Protein AF-A0A7J3GXZ2-F1 (afdb_monomer)

Sequence (234 aa):
MVAVDGSVVQLGFAGGRPLLSLKAAVVIRSGSSMRVRVVGPLPKLASVVQSSSTDSVALIELRRFESLVQKLVSREAPESVLLLDMPLTRVPELPLSADGTSVIGIAKNSVLAAHLGHLLGKAERVALLARRAQLLPYPGGEVGVTVARLEKGGIAFRADVFPADRWIDALSDVVASDALISGYPETLTVAHAFSRHSWAEIAAIKSVLERRYGLRVHEEVDVRAAVLSPFDGR

Secondary structure (DSSP, 8-state):
-EEEEEEEEEEEEETTEEEEEEEEEEEEEETTEEEEEEEEEEEEEPP-----SSS-HHHHHHHHHHHHHHHHHHHH-TT-EEEESS-GGG-TTPPPPSTT-EEEEEESS-HHHHHHTTGGGG-SS-EEEEEEEEEEEETTEEEEEEEEE-STTPPPEEEEEESGGGHHHHHHHHHHHS-EETTEEHHHHHHHHHHSPPHHHHHHHHHHHHHHH----BPP--HHHHHH-TT---

Foldseek 3Di:
DKEKAKAKDFLFDFPNFTKIFIKMWIWDFDFPDIDIDIDDSDIDGQDPDPDPDPDDSRRVVRLVRRLVVQLVVQQVDPLEEYEYQAACVSNQARDHPDDNYKYKHKYLDDPCQVVCVCVCVPDQAKDKAQDQPDQDDGVPATWGWTWTQHHGQAGIIIMIMPPNVCVVVSSVCQSVRADQDSRHGPNNVVRVVRNDDDPVNSVVVCCCCCPVVVGDGHHDDPVVCCVPPVPPDD

Solvent-accessible surface area (backbone atoms only — not comparable to full-atom values): 12687 Å² total; per-residue (Å²): 65,37,15,45,28,59,32,52,45,77,75,24,28,48,95,91,30,53,26,30,33,40,21,26,13,42,23,43,38,60,77,96,46,76,47,80,47,72,46,64,80,38,81,41,75,53,74,94,68,90,67,96,55,93,70,52,71,55,58,56,50,32,56,53,52,35,50,52,54,48,40,52,50,30,64,75,44,59,61,26,47,39,39,34,88,35,50,48,86,80,52,64,76,55,58,77,34,61,82,73,38,30,40,38,11,36,24,76,88,32,73,64,12,70,71,50,30,64,75,52,63,81,44,83,44,67,37,70,52,77,47,86,45,72,70,41,90,36,76,95,48,38,30,31,35,34,35,38,21,67,30,62,90,26,52,40,22,27,37,25,20,32,49,34,87,48,41,66,59,54,54,47,49,47,63,76,61,43,59,62,60,65,30,39,53,42,54,51,51,50,8,52,60,59,9,50,84,50,70,67,56,54,52,50,51,53,50,47,39,33,75,76,66,70,43,66,68,41,72,81,78,55,61,66,50,53,70,74,44,74,76,74,77,133

Mean predicted aligned error: 8.09 Å

Nearest PDB structures (foldseek):
  8j7s-assembly1_M  TM=4.162E-01  e=6.069E-05  Maribacter polysiphoniae
  8jl0-assembly1_B  TM=3.800E-01  e=6.213E-04  Geobacter sulfurreducens
  6hdv-assembly1_A  TM=3.616E-01  e=2.723E+00  Afifella pfennigii

Structure (mmCIF, N/CA/C/O backbone):
data_AF-A0A7J3GXZ2-F1
#
_entry.id   AF-A0A7J3GXZ2-F1
#
loop_
_atom_site.group_PDB
_atom_site.id
_atom_site.type_symbol
_atom_site.label_atom_id
_atom_site.label_alt_id
_atom_site.label_comp_id
_atom_site.label_asym_id
_atom_site.label_entity_id
_atom_site.label_seq_id
_atom_site.pdbx_PDB_ins_code
_atom_site.Cartn_x
_atom_site.Cartn_y
_atom_site.Cartn_z
_atom_site.occupancy
_atom_site.B_iso_or_equiv
_atom_site.auth_seq_id
_atom_site.auth_comp_id
_atom_site.auth_asym_id
_atom_site.auth_atom_id
_atom_site.pdbx_PDB_model_num
ATOM 1 N N . MET A 1 1 ? 5.483 -11.731 -7.160 1.00 92.88 1 MET A N 1
ATOM 2 C CA . MET A 1 1 ? 5.360 -10.312 -6.758 1.00 92.88 1 MET A CA 1
ATOM 3 C C . MET A 1 1 ? 4.409 -10.214 -5.582 1.00 92.88 1 MET A C 1
ATOM 5 O O . MET A 1 1 ? 3.446 -10.973 -5.535 1.00 92.88 1 MET A O 1
ATOM 9 N N . VAL A 1 2 ? 4.680 -9.329 -4.631 1.00 94.75 2 VAL A N 1
ATOM 10 C CA . VAL A 1 2 ? 3.852 -9.136 -3.438 1.00 94.75 2 VAL A CA 1
ATOM 11 C C . VAL A 1 2 ? 3.607 -7.648 -3.241 1.00 94.75 2 VAL A C 1
ATOM 13 O O . VAL A 1 2 ? 4.547 -6.876 -3.346 1.00 94.75 2 VAL A O 1
ATOM 16 N N . ALA A 1 3 ? 2.378 -7.234 -2.954 1.00 95.62 3 ALA A N 1
ATOM 17 C CA . ALA A 1 3 ? 2.052 -5.861 -2.586 1.00 95.62 3 ALA A CA 1
ATOM 18 C C . ALA A 1 3 ? 1.424 -5.813 -1.195 1.00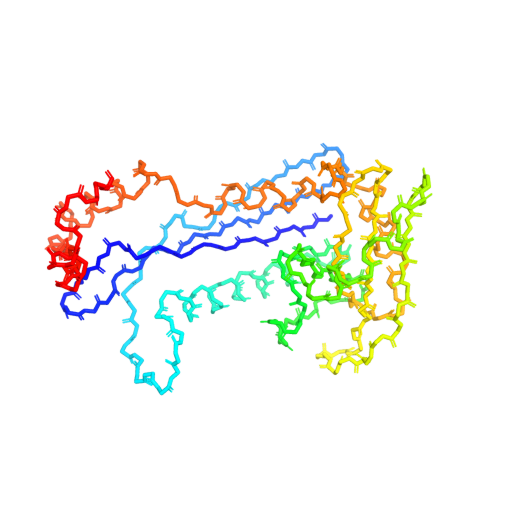 95.62 3 ALA A C 1
ATOM 20 O O . ALA A 1 3 ? 0.661 -6.709 -0.822 1.00 95.62 3 ALA A O 1
ATOM 21 N N . VAL A 1 4 ? 1.733 -4.762 -0.442 1.00 93.38 4 VAL A N 1
ATOM 22 C CA . VAL A 1 4 ? 1.179 -4.532 0.896 1.00 93.38 4 VAL A CA 1
ATOM 23 C C . VAL A 1 4 ? 0.645 -3.112 0.972 1.00 93.38 4 VAL A C 1
ATOM 25 O O . VAL A 1 4 ? 1.337 -2.178 0.576 1.00 93.38 4 VAL A O 1
ATOM 28 N N . ASP A 1 5 ? -0.565 -2.965 1.506 1.00 94.19 5 ASP A N 1
ATOM 29 C CA . ASP A 1 5 ? -1.111 -1.664 1.889 1.00 94.19 5 ASP A CA 1
ATOM 30 C C . ASP A 1 5 ? -1.866 -1.761 3.218 1.00 94.19 5 ASP A C 1
ATOM 32 O O . ASP A 1 5 ? -2.468 -2.793 3.547 1.00 94.19 5 ASP A O 1
ATOM 36 N N . GLY A 1 6 ? -1.827 -0.677 3.987 1.00 93.81 6 GLY A N 1
ATOM 37 C CA . GLY A 1 6 ? -2.442 -0.564 5.302 1.00 93.81 6 GLY A CA 1
ATOM 38 C C . GLY A 1 6 ? -3.421 0.600 5.375 1.00 93.81 6 GLY A C 1
ATOM 39 O O . GLY A 1 6 ? -3.245 1.642 4.755 1.00 93.81 6 GLY A O 1
ATOM 40 N N . SER A 1 7 ? -4.455 0.454 6.194 1.00 94.19 7 SER A N 1
ATOM 41 C CA . SER A 1 7 ? -5.343 1.546 6.557 1.00 94.19 7 SER A CA 1
ATOM 42 C C . SER A 1 7 ? -5.656 1.526 8.048 1.00 94.19 7 SER A C 1
ATOM 44 O O . SER A 1 7 ? -5.767 0.474 8.687 1.00 94.19 7 SER A O 1
ATOM 46 N N . VAL A 1 8 ? -5.792 2.724 8.609 1.00 93.94 8 VAL A N 1
ATOM 47 C CA . VAL A 1 8 ? -6.192 2.930 9.997 1.00 93.94 8 VAL A CA 1
ATOM 48 C C . VAL A 1 8 ? -7.288 3.973 10.032 1.00 93.94 8 VAL A C 1
ATOM 50 O O . VAL A 1 8 ? -7.131 5.064 9.487 1.00 93.94 8 VAL A O 1
ATOM 53 N N . VAL A 1 9 ? -8.399 3.630 10.675 1.00 92.12 9 VAL A N 1
ATOM 54 C CA . VAL A 1 9 ? -9.548 4.522 10.848 1.00 92.12 9 VAL A CA 1
ATOM 55 C C . VAL A 1 9 ? -9.825 4.691 12.332 1.00 92.12 9 VAL A C 1
ATOM 57 O O . VAL A 1 9 ? -9.810 3.721 13.086 1.00 92.12 9 VAL A O 1
ATOM 60 N N . GLN A 1 10 ? -10.097 5.919 12.762 1.00 91.88 10 GLN A N 1
ATOM 61 C CA . GLN A 1 10 ? -10.579 6.177 14.112 1.00 91.88 10 GLN A CA 1
ATOM 62 C C . GLN A 1 10 ? -12.070 5.843 14.190 1.00 91.88 10 GLN A C 1
ATOM 64 O O . GLN A 1 10 ? -12.891 6.447 13.507 1.00 91.88 10 GLN A O 1
ATOM 69 N N . LEU A 1 11 ? -12.421 4.868 15.026 1.00 91.19 11 LEU A N 1
ATOM 70 C CA . LEU A 1 11 ? -13.809 4.483 15.284 1.00 91.19 11 LEU A CA 1
ATOM 71 C C . LEU A 1 11 ? -14.499 5.493 16.211 1.00 91.19 11 LEU A C 1
ATOM 73 O O . LEU A 1 11 ? -15.703 5.707 16.105 1.00 91.19 11 LEU A O 1
ATOM 77 N N . GLY A 1 12 ? -13.734 6.105 17.113 1.00 88.88 12 GLY A N 1
ATOM 78 C CA . GLY A 1 12 ? -14.201 7.061 18.110 1.00 88.88 12 GLY A CA 1
ATOM 79 C C . GLY A 1 12 ? -13.284 7.029 19.326 1.00 88.88 12 GLY A C 1
ATOM 80 O O . GLY A 1 12 ? -12.085 6.791 19.189 1.00 88.88 12 GLY A O 1
ATOM 81 N N . PHE A 1 13 ? -13.852 7.224 20.510 1.00 87.81 13 PHE A N 1
ATOM 82 C CA . PHE A 1 13 ? -13.138 7.257 21.779 1.00 87.81 13 PHE A CA 1
ATOM 83 C C . PHE A 1 13 ? -13.722 6.258 22.764 1.00 87.81 13 PHE A C 1
ATOM 85 O O . PHE A 1 13 ? -14.938 6.117 22.878 1.00 87.81 13 PHE A O 1
ATOM 92 N N . ALA A 1 14 ? -12.835 5.614 23.515 1.00 87.00 14 ALA A N 1
ATOM 93 C CA . ALA A 1 14 ? -13.173 4.727 24.614 1.00 87.00 14 ALA A CA 1
ATOM 94 C C . ALA A 1 14 ? -12.320 5.089 25.832 1.00 87.00 14 ALA A C 1
ATOM 96 O O . ALA A 1 14 ? -11.091 5.066 25.768 1.00 87.00 14 ALA A O 1
ATOM 97 N N . GLY A 1 15 ? -12.967 5.475 26.937 1.00 84.00 15 GLY A N 1
ATOM 98 C CA . GLY A 1 15 ? -12.260 5.933 28.139 1.00 84.00 15 GLY A CA 1
ATOM 99 C C . GLY A 1 15 ? -11.336 7.131 27.876 1.00 84.00 15 GLY A C 1
ATOM 100 O O . GLY A 1 15 ? -10.222 7.166 28.389 1.00 84.00 15 GLY A O 1
ATOM 101 N N . GLY A 1 16 ? -11.757 8.061 27.007 1.00 81.88 16 GLY A N 1
ATOM 102 C CA . GLY A 1 16 ? -10.984 9.255 26.636 1.00 81.88 16 GLY A CA 1
ATOM 103 C C . GLY A 1 16 ? -9.794 9.004 25.702 1.00 81.88 16 GLY A C 1
ATOM 104 O O . GLY A 1 16 ? -9.060 9.937 25.393 1.00 81.88 16 GLY A O 1
ATOM 105 N N . ARG A 1 17 ? -9.586 7.768 25.230 1.00 85.69 17 ARG A N 1
ATOM 106 C CA . ARG A 1 17 ? -8.503 7.413 24.301 1.00 85.69 17 ARG A CA 1
ATOM 107 C C . ARG A 1 17 ? -9.057 7.096 22.911 1.00 85.69 17 ARG A C 1
ATOM 109 O O . ARG A 1 17 ? -10.098 6.437 22.838 1.00 85.69 17 ARG A O 1
ATOM 116 N N . PRO A 1 18 ? -8.362 7.487 21.825 1.00 89.00 18 PRO A N 1
ATOM 117 C CA . PRO A 1 18 ? -8.758 7.103 20.477 1.00 89.00 18 PRO A CA 1
ATOM 118 C C . PRO A 1 18 ? -8.829 5.582 20.338 1.00 89.00 18 PRO A C 1
ATOM 120 O O . PRO A 1 18 ? -7.878 4.861 20.658 1.00 89.00 18 PRO A O 1
ATOM 123 N N . LEU A 1 19 ? -9.962 5.095 19.852 1.00 91.94 19 LEU A N 1
ATOM 124 C CA . LEU A 1 19 ? -10.164 3.713 19.459 1.00 91.94 19 LEU A CA 1
ATOM 125 C C . LEU A 1 19 ? -10.028 3.626 17.943 1.00 91.94 19 LEU A C 1
ATOM 127 O O . LEU A 1 19 ? -10.788 4.246 17.200 1.00 91.94 19 LEU A O 1
ATOM 131 N N . LEU A 1 20 ? -9.046 2.862 17.492 1.00 94.50 20 LEU A N 1
ATOM 132 C CA . LEU A 1 20 ? -8.687 2.729 16.089 1.00 94.50 20 LEU A CA 1
ATOM 133 C C . LEU A 1 20 ? -9.099 1.355 15.563 1.00 94.50 20 LEU A C 1
ATOM 135 O O . LEU A 1 20 ? -9.168 0.391 16.320 1.00 94.50 20 LEU A O 1
ATOM 139 N N . SER A 1 21 ? -9.317 1.262 14.259 1.00 95.19 21 SER A N 1
ATOM 140 C CA . SER A 1 21 ? -9.423 0.013 13.516 1.00 95.19 21 SER A CA 1
ATOM 141 C C . SER A 1 21 ? -8.249 -0.084 12.555 1.00 95.19 21 SER A C 1
ATOM 143 O O . SER A 1 21 ? -8.053 0.808 11.730 1.00 95.19 21 SER A O 1
ATOM 145 N N . LEU A 1 22 ? -7.461 -1.147 12.687 1.00 96.44 22 LEU A N 1
ATOM 146 C CA . LEU A 1 22 ? -6.309 -1.448 11.843 1.00 96.44 22 LEU A CA 1
ATOM 147 C C . LEU A 1 22 ? -6.711 -2.498 10.804 1.00 96.44 22 LEU A C 1
ATOM 149 O O . LEU A 1 22 ? -7.213 -3.559 11.180 1.00 96.44 22 LEU A O 1
ATOM 153 N N . LYS A 1 23 ? -6.466 -2.244 9.520 1.00 97.19 23 LYS A N 1
ATOM 154 C CA . LYS A 1 23 ? -6.724 -3.213 8.448 1.00 97.19 23 LYS A CA 1
ATOM 155 C C . LYS A 1 23 ? -5.634 -3.137 7.393 1.00 97.19 23 LYS A C 1
ATOM 157 O O . LYS A 1 23 ? -5.237 -2.047 7.005 1.00 97.19 23 LYS A O 1
ATOM 162 N N . ALA A 1 24 ? -5.125 -4.273 6.944 1.00 96.94 24 ALA A N 1
ATOM 163 C CA . ALA A 1 24 ? -4.146 -4.335 5.864 1.00 96.94 24 ALA A CA 1
ATOM 164 C C . ALA A 1 24 ? -4.537 -5.403 4.852 1.00 96.94 24 ALA A C 1
ATOM 166 O O . ALA A 1 24 ? -5.259 -6.349 5.174 1.00 96.94 24 ALA A O 1
ATOM 167 N N . ALA A 1 25 ? -4.021 -5.265 3.640 1.00 97.44 25 ALA A N 1
ATOM 168 C CA . ALA A 1 25 ? -4.107 -6.290 2.621 1.00 97.44 25 ALA A CA 1
ATOM 169 C C . ALA A 1 25 ? -2.707 -6.642 2.126 1.00 97.44 25 ALA A C 1
ATOM 171 O O . ALA A 1 25 ? -1.875 -5.770 1.880 1.00 97.44 25 ALA A O 1
ATOM 172 N N . VAL A 1 26 ? -2.477 -7.940 1.972 1.00 96.81 26 VAL A N 1
ATOM 173 C CA . VAL A 1 26 ? -1.292 -8.511 1.343 1.00 96.81 26 VAL A CA 1
ATOM 174 C C . VAL A 1 26 ? -1.758 -9.222 0.087 1.00 96.81 26 VAL A C 1
ATOM 176 O O . VAL A 1 26 ? -2.549 -10.166 0.153 1.00 96.81 26 VAL A O 1
ATOM 179 N N . VAL A 1 27 ? -1.280 -8.766 -1.060 1.00 97.19 27 VAL A N 1
ATOM 180 C CA . VAL A 1 27 ? -1.630 -9.325 -2.362 1.00 97.19 27 VAL A CA 1
ATOM 181 C C . VAL A 1 27 ? -0.416 -10.039 -2.915 1.00 97.19 27 VAL A C 1
ATOM 183 O O . VAL A 1 27 ? 0.646 -9.447 -3.047 1.00 97.19 27 VAL A O 1
ATOM 186 N N . ILE A 1 28 ? -0.566 -11.318 -3.234 1.00 95.50 28 ILE A N 1
ATOM 187 C CA . ILE A 1 28 ? 0.495 -12.153 -3.790 1.00 95.50 28 ILE A CA 1
ATOM 188 C C . ILE A 1 28 ? 0.104 -12.502 -5.218 1.00 95.50 28 ILE A C 1
ATOM 190 O O . ILE A 1 28 ? -0.925 -13.145 -5.439 1.00 95.50 28 ILE A O 1
ATOM 194 N N . ARG A 1 29 ? 0.943 -12.105 -6.172 1.00 94.19 29 ARG A N 1
ATOM 195 C CA . ARG A 1 29 ? 0.824 -12.462 -7.583 1.00 94.19 29 ARG A CA 1
ATOM 196 C C . ARG A 1 29 ? 1.902 -13.468 -7.976 1.00 94.19 29 ARG A C 1
ATOM 198 O O . ARG A 1 29 ? 3.099 -13.229 -7.771 1.00 94.19 29 ARG A O 1
ATOM 205 N N . SER A 1 30 ? 1.459 -14.555 -8.600 1.00 91.56 30 SER A N 1
ATOM 206 C CA . SER A 1 30 ? 2.296 -15.618 -9.159 1.00 91.56 30 SER A CA 1
ATOM 207 C C . SER A 1 30 ? 1.782 -15.955 -10.560 1.00 91.56 30 SER A C 1
ATOM 209 O O . SER A 1 30 ? 0.757 -16.626 -10.708 1.00 91.56 30 SER A O 1
ATOM 211 N N . GLY A 1 31 ? 2.466 -15.446 -11.589 1.00 87.06 31 GLY A N 1
ATOM 212 C CA . GLY A 1 31 ? 2.007 -15.532 -12.978 1.00 87.06 31 GLY A CA 1
ATOM 213 C C . GLY A 1 31 ? 0.646 -14.851 -13.165 1.00 87.06 31 GLY A C 1
ATOM 214 O O . GLY A 1 31 ? 0.443 -13.717 -12.734 1.00 87.06 31 GLY A O 1
ATOM 215 N N . SER A 1 32 ? -0.308 -15.569 -13.757 1.00 86.50 32 SER A N 1
ATOM 216 C CA . SER A 1 32 ? -1.687 -15.099 -13.957 1.00 86.50 32 SER A CA 1
ATOM 217 C C . SER A 1 32 ? -2.572 -15.186 -12.708 1.00 86.50 32 SER A C 1
ATOM 219 O O . SER A 1 32 ? -3.699 -14.696 -12.726 1.00 86.50 32 SER 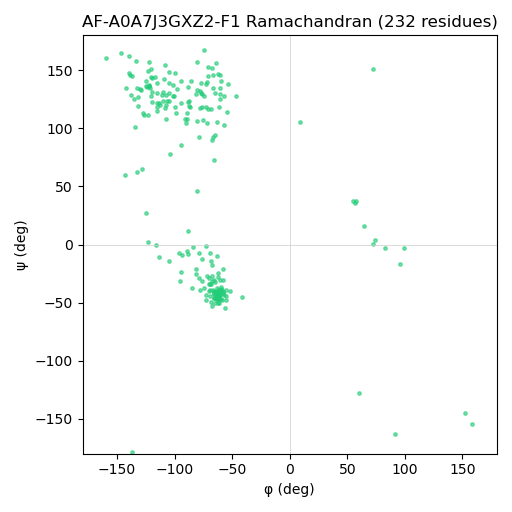A O 1
ATOM 221 N N . SER A 1 33 ? -2.095 -15.804 -11.622 1.00 92.44 33 SER A N 1
ATOM 222 C CA . SER A 1 33 ? -2.873 -15.963 -10.392 1.00 92.44 33 SER A CA 1
ATOM 223 C C . SER A 1 33 ? -2.590 -14.846 -9.389 1.00 92.44 33 SER A C 1
ATOM 225 O O . SER A 1 33 ? -1.441 -14.435 -9.197 1.00 92.44 33 SER A O 1
ATOM 227 N N . MET A 1 34 ? -3.642 -14.387 -8.709 1.00 94.94 34 MET A N 1
ATOM 228 C CA . MET A 1 34 ? -3.559 -13.405 -7.633 1.00 94.94 34 MET A CA 1
ATOM 229 C C . MET A 1 34 ? -4.310 -13.917 -6.402 1.00 94.94 34 MET A C 1
ATOM 231 O O . MET A 1 34 ? -5.442 -14.390 -6.501 1.00 94.94 34 MET A O 1
ATOM 235 N N . ARG A 1 35 ? -3.683 -13.819 -5.229 1.00 96.25 35 ARG A N 1
ATOM 236 C CA . ARG A 1 35 ? -4.289 -14.141 -3.932 1.00 96.25 35 ARG A CA 1
ATOM 237 C C . ARG A 1 35 ? -4.249 -12.922 -3.030 1.00 96.25 35 ARG A C 1
ATOM 239 O O . ARG A 1 35 ? -3.207 -12.287 -2.905 1.00 96.25 35 ARG A O 1
ATOM 246 N N . VAL A 1 36 ? -5.361 -12.642 -2.360 1.00 97.31 36 VAL A N 1
ATOM 247 C CA . VAL A 1 36 ? -5.476 -11.547 -1.393 1.00 97.31 36 VAL A CA 1
ATOM 248 C C . VAL A 1 36 ? -5.621 -12.133 0.006 1.00 97.31 36 VAL A C 1
ATOM 250 O O . VAL A 1 36 ? -6.469 -12.992 0.242 1.00 97.31 36 VAL A O 1
ATOM 253 N N . ARG A 1 37 ? -4.796 -11.668 0.943 1.00 96.44 37 ARG A N 1
ATOM 254 C CA . ARG A 1 37 ? -4.905 -11.949 2.378 1.00 96.44 37 ARG A CA 1
ATOM 255 C C . ARG A 1 37 ? -5.210 -10.641 3.095 1.00 96.44 37 ARG A C 1
ATOM 257 O O . ARG A 1 37 ? -4.430 -9.699 3.005 1.00 96.44 37 ARG A O 1
ATOM 264 N N . VAL A 1 38 ? -6.325 -10.589 3.814 1.00 96.56 38 VAL A N 1
ATOM 265 C CA . VAL A 1 38 ? -6.698 -9.427 4.631 1.00 96.56 38 VAL A CA 1
ATOM 266 C C . VAL A 1 38 ? -6.291 -9.685 6.080 1.00 96.56 38 VAL A C 1
ATOM 268 O O . VAL A 1 38 ? -6.543 -10.761 6.619 1.00 96.56 38 VAL A O 1
ATOM 271 N N . VAL A 1 39 ? -5.656 -8.696 6.704 1.00 94.75 39 VAL A N 1
ATOM 272 C CA . VAL A 1 39 ? -5.331 -8.676 8.133 1.00 94.75 39 VAL A CA 1
ATOM 273 C C . VAL A 1 39 ? -6.245 -7.658 8.804 1.00 94.75 39 VAL A C 1
ATOM 275 O O . VAL A 1 39 ? -6.180 -6.471 8.495 1.00 94.75 39 VAL A O 1
ATOM 278 N N . GLY A 1 40 ? -7.087 -8.122 9.725 1.00 92.69 40 GLY A N 1
ATOM 279 C CA . GLY A 1 40 ? -8.110 -7.310 10.383 1.00 92.69 40 GLY A CA 1
ATOM 280 C C . GLY A 1 40 ? -9.470 -7.336 9.678 1.00 92.69 40 GLY A C 1
ATOM 281 O O . GLY A 1 40 ? -9.722 -8.249 8.893 1.00 92.69 40 GLY A O 1
ATOM 282 N N . PRO A 1 41 ? -10.365 -6.378 9.976 1.00 93.62 41 PRO A N 1
ATOM 283 C CA . PRO A 1 41 ? -10.146 -5.209 10.833 1.00 93.62 41 PRO A CA 1
ATOM 284 C C . PRO A 1 41 ? -9.915 -5.569 12.313 1.00 93.62 41 PRO A C 1
ATOM 286 O O . PRO A 1 41 ? -10.624 -6.396 12.883 1.00 93.62 41 PRO A O 1
ATOM 289 N N . LEU A 1 42 ? -8.910 -4.948 12.938 1.00 93.88 42 LEU A N 1
ATOM 290 C CA . LEU A 1 42 ? -8.527 -5.157 14.338 1.00 93.88 42 LEU A CA 1
ATOM 291 C C . LEU A 1 42 ? -8.747 -3.874 15.152 1.00 93.88 42 LEU A C 1
ATOM 293 O O . LEU A 1 42 ? -8.038 -2.888 14.927 1.00 93.88 42 LEU A O 1
ATOM 297 N N . PRO A 1 43 ? -9.672 -3.874 16.128 1.00 93.00 43 PRO A N 1
ATOM 298 C CA . PRO A 1 43 ? -9.803 -2.773 17.070 1.00 93.00 43 PRO A CA 1
ATOM 299 C C . PRO A 1 43 ? -8.557 -2.653 17.955 1.00 93.00 43 PRO A C 1
ATOM 301 O O . PRO A 1 43 ? -8.121 -3.629 18.568 1.00 93.00 43 PRO A O 1
ATOM 304 N N . LYS A 1 44 ? -8.004 -1.446 18.067 1.00 92.62 44 LYS A N 1
ATOM 305 C CA . LYS A 1 44 ? -6.870 -1.125 18.935 1.00 92.62 44 LYS A CA 1
ATOM 306 C C . LYS A 1 44 ? -7.128 0.178 19.671 1.00 92.62 44 LYS A C 1
ATOM 308 O O . LYS A 1 44 ? -7.342 1.221 19.058 1.00 92.62 44 LYS A O 1
ATOM 313 N N . LEU A 1 45 ? -7.036 0.138 20.996 1.00 90.62 45 LEU A N 1
ATOM 314 C CA . LEU A 1 45 ? -7.024 1.353 21.800 1.00 90.62 45 LEU A CA 1
ATOM 315 C C . LEU A 1 45 ? -5.646 2.011 21.682 1.00 90.62 45 LEU A C 1
ATOM 317 O O . LEU A 1 45 ? -4.635 1.406 22.052 1.00 90.62 45 LEU A O 1
ATOM 321 N N . ALA A 1 46 ? -5.587 3.235 21.163 1.00 86.44 46 ALA A N 1
ATOM 322 C CA . ALA A 1 46 ? -4.328 3.940 20.974 1.00 86.44 46 ALA A CA 1
ATOM 323 C C . ALA A 1 46 ? -3.617 4.146 22.317 1.00 86.44 46 ALA A C 1
ATOM 325 O O . ALA A 1 46 ? -4.244 4.512 23.317 1.00 86.44 46 ALA A O 1
ATOM 326 N N . SER A 1 47 ? -2.310 3.887 22.373 1.00 78.62 47 SER A N 1
ATOM 327 C CA . SER A 1 47 ? -1.487 4.260 23.530 1.00 78.62 47 SER A CA 1
ATOM 328 C C 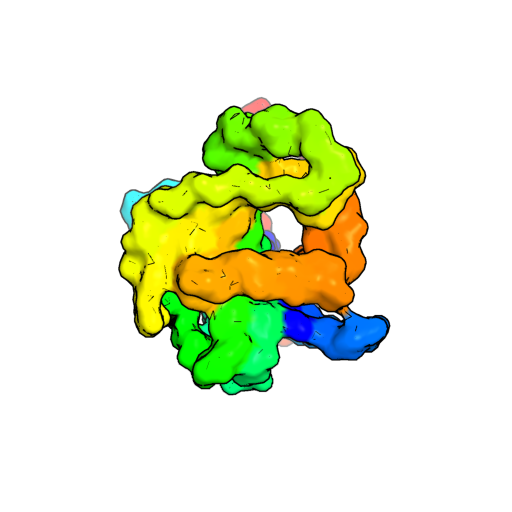. SER A 1 47 ? -1.529 5.775 23.723 1.00 78.62 47 SER A C 1
ATOM 330 O O . SER A 1 47 ? -1.585 6.504 22.737 1.00 78.62 47 SER A O 1
ATOM 332 N N . VAL A 1 48 ? -1.481 6.254 24.970 1.00 64.19 48 VAL A N 1
ATOM 333 C CA . VAL A 1 48 ? -1.310 7.687 25.245 1.00 64.19 48 VAL A CA 1
ATOM 334 C C . VAL A 1 48 ? 0.051 8.092 24.687 1.00 64.19 48 VAL A C 1
ATOM 336 O O . VAL A 1 48 ? 1.084 7.712 25.232 1.00 64.19 48 VAL A O 1
ATOM 339 N N . VAL A 1 49 ? 0.058 8.797 23.560 1.00 57.81 49 VAL A N 1
ATOM 340 C CA . VAL A 1 49 ? 1.277 9.372 22.996 1.00 57.81 49 VAL A CA 1
ATOM 341 C C . VAL A 1 49 ? 1.295 10.833 23.423 1.00 57.81 49 VAL A C 1
ATOM 343 O O . VAL A 1 49 ? 0.436 11.602 23.005 1.00 57.81 49 VAL A O 1
ATOM 346 N N . GLN A 1 50 ? 2.253 11.221 24.268 1.00 49.19 50 GLN A N 1
ATOM 347 C CA . GLN A 1 50 ? 2.629 12.629 24.401 1.00 49.19 50 GLN A CA 1
ATOM 348 C C . GLN A 1 50 ? 3.227 13.050 23.054 1.00 49.19 50 GLN A C 1
ATOM 350 O O . GLN A 1 50 ? 4.391 12.769 22.778 1.00 49.19 50 GLN A O 1
ATOM 355 N N . SER A 1 51 ? 2.426 13.624 22.159 1.00 48.00 51 SER A N 1
ATOM 356 C CA . SER A 1 51 ? 2.927 14.061 20.858 1.00 48.00 51 SER A CA 1
ATOM 357 C C . SER A 1 51 ? 3.382 15.515 20.941 1.00 48.00 51 SER A C 1
ATOM 359 O O . SER A 1 51 ? 2.569 16.433 20.970 1.00 48.00 51 SER A O 1
ATOM 361 N N . SER A 1 52 ? 4.696 15.723 20.908 1.00 49.00 52 SER A N 1
ATOM 362 C CA . SER A 1 52 ? 5.312 16.980 20.463 1.00 49.00 52 SER A CA 1
ATOM 363 C C . SER A 1 52 ? 5.224 17.167 18.934 1.00 49.00 52 SER A C 1
ATOM 365 O O . SER A 1 52 ? 5.677 18.180 18.410 1.00 49.00 52 SER A O 1
ATOM 367 N N . SER A 1 53 ? 4.651 16.196 18.206 1.00 52.44 53 SER A N 1
ATOM 368 C CA . SER A 1 53 ? 4.515 16.174 16.745 1.00 52.44 53 SER A CA 1
ATOM 369 C C . SER A 1 53 ? 3.126 16.600 16.261 1.00 52.44 53 SER A C 1
ATOM 371 O O . SER A 1 53 ? 2.124 16.258 16.880 1.00 52.44 53 SER A O 1
ATOM 373 N N . THR A 1 54 ? 3.065 17.240 15.090 1.00 58.69 54 THR A N 1
ATOM 374 C CA . THR A 1 54 ? 1.833 17.656 14.384 1.00 58.69 54 THR A CA 1
ATOM 375 C C . THR A 1 54 ? 0.989 16.485 13.844 1.00 58.69 54 THR A C 1
ATOM 377 O O . THR A 1 54 ? -0.157 16.685 13.451 1.00 58.69 54 THR A O 1
ATOM 380 N N . ASP A 1 55 ? 1.540 15.268 13.793 1.00 65.19 55 ASP A N 1
ATOM 381 C CA . ASP A 1 55 ? 0.870 14.087 13.232 1.00 65.19 55 ASP A CA 1
ATOM 382 C C . ASP A 1 55 ? -0.258 13.566 14.141 1.00 65.19 55 ASP A C 1
ATOM 384 O O . ASP A 1 55 ? -0.094 13.444 15.356 1.00 65.19 55 ASP A O 1
ATOM 388 N N . SER A 1 56 ? -1.390 13.179 13.542 1.00 80.50 56 SER A N 1
ATOM 389 C CA . SER A 1 56 ? -2.493 12.554 14.279 1.00 80.50 56 SER A CA 1
ATOM 390 C C . SER A 1 56 ? -2.108 11.167 14.808 1.00 80.50 56 SER A C 1
ATOM 392 O O . SER A 1 56 ? -1.314 10.437 14.207 1.00 80.50 56 SER A O 1
ATOM 394 N N . VAL A 1 57 ? -2.732 10.752 15.914 1.00 83.88 57 VAL A N 1
ATOM 395 C CA . VAL A 1 57 ? -2.534 9.416 16.504 1.00 83.88 57 VAL A CA 1
ATOM 396 C C . VAL A 1 57 ? -2.815 8.303 15.486 1.00 83.88 57 VAL A C 1
ATOM 398 O O . VAL A 1 57 ? -2.064 7.332 15.412 1.00 83.88 57 VAL A O 1
ATOM 401 N N . ALA A 1 58 ? -3.847 8.466 14.652 1.00 84.25 58 ALA A N 1
ATOM 402 C CA . ALA A 1 58 ? -4.175 7.519 13.589 1.00 84.25 58 ALA A CA 1
ATOM 403 C C . ALA A 1 58 ? -3.051 7.388 12.547 1.00 84.25 58 ALA A C 1
ATOM 405 O O . ALA A 1 58 ? -2.759 6.279 12.108 1.00 84.25 58 ALA A O 1
ATOM 406 N N . LEU A 1 59 ? -2.382 8.489 12.185 1.00 84.38 59 LEU A N 1
ATOM 407 C CA . LEU A 1 59 ? -1.277 8.473 11.224 1.00 84.38 59 LEU A CA 1
ATOM 408 C C . LEU A 1 59 ? -0.025 7.792 11.793 1.00 84.38 59 LEU A C 1
ATOM 410 O O . LEU A 1 59 ? 0.639 7.031 11.090 1.00 84.38 59 LEU A O 1
ATOM 414 N N . ILE A 1 60 ? 0.285 8.032 13.070 1.00 85.62 60 ILE A N 1
ATOM 415 C CA . ILE A 1 60 ? 1.387 7.350 13.765 1.00 85.62 60 ILE A CA 1
ATOM 416 C C . ILE A 1 60 ? 1.127 5.840 13.802 1.00 85.62 60 ILE A C 1
ATOM 418 O O . ILE A 1 60 ? 2.011 5.040 13.487 1.00 85.62 60 ILE A O 1
ATOM 422 N N . GLU A 1 61 ? -0.094 5.445 14.162 1.00 89.62 61 GLU A N 1
ATOM 423 C CA . GLU A 1 61 ? -0.484 4.039 14.244 1.00 89.62 61 GLU A CA 1
ATOM 424 C C . GLU A 1 61 ? -0.562 3.364 12.874 1.00 89.62 61 GLU A C 1
ATOM 426 O O . GLU A 1 61 ? -0.150 2.211 12.759 1.00 89.62 61 GLU A O 1
ATOM 431 N N . LEU A 1 62 ? -0.971 4.085 11.826 1.00 89.00 62 LEU A N 1
ATOM 432 C CA . LEU A 1 62 ? -0.888 3.613 10.444 1.00 89.00 62 LEU A CA 1
ATOM 433 C C . LEU A 1 62 ? 0.541 3.234 10.072 1.00 89.00 62 LEU A C 1
ATOM 435 O O . LEU A 1 62 ? 0.781 2.089 9.700 1.00 89.00 62 LEU A O 1
ATOM 439 N N . ARG A 1 63 ? 1.501 4.151 10.245 1.00 85.62 63 ARG A N 1
ATOM 440 C CA . ARG A 1 63 ? 2.908 3.890 9.894 1.00 85.62 63 ARG A CA 1
ATOM 441 C C . ARG A 1 63 ? 3.468 2.681 10.647 1.00 85.62 63 ARG A C 1
ATOM 443 O O . ARG A 1 63 ? 4.171 1.861 10.063 1.00 85.62 63 ARG A O 1
ATOM 450 N N . ARG A 1 64 ? 3.142 2.549 11.939 1.00 87.56 64 ARG A N 1
ATOM 451 C CA . ARG A 1 64 ? 3.564 1.406 12.768 1.00 87.56 64 ARG A CA 1
ATOM 452 C C . ARG A 1 64 ? 2.962 0.093 12.282 1.00 87.56 64 ARG A C 1
ATOM 454 O O . ARG A 1 64 ? 3.683 -0.890 12.134 1.00 87.56 64 ARG A O 1
ATOM 461 N N . PHE A 1 65 ? 1.648 0.073 12.075 1.00 90.62 65 PHE A N 1
ATOM 462 C CA . PHE A 1 65 ? 0.923 -1.125 11.678 1.00 90.62 65 PHE A CA 1
ATOM 463 C C . PHE A 1 65 ? 1.338 -1.590 10.285 1.00 90.62 65 PHE A C 1
ATOM 465 O O . PHE A 1 65 ? 1.642 -2.765 10.095 1.00 90.62 65 PHE A O 1
ATOM 472 N N . GLU A 1 66 ? 1.427 -0.665 9.337 1.00 88.81 66 GLU A N 1
ATOM 473 C CA . GLU A 1 66 ? 1.830 -0.976 7.977 1.00 88.81 66 GLU A CA 1
ATOM 474 C C . GLU A 1 66 ? 3.269 -1.492 7.926 1.00 88.81 66 GLU A C 1
ATOM 476 O O . GLU A 1 66 ? 3.509 -2.559 7.363 1.00 88.81 66 GLU A O 1
ATOM 481 N N . SER A 1 67 ? 4.206 -0.825 8.615 1.00 85.56 67 SER A N 1
ATOM 482 C CA . SER A 1 67 ? 5.582 -1.315 8.724 1.00 85.56 67 SER A CA 1
ATOM 483 C C . SER A 1 67 ? 5.624 -2.725 9.314 1.00 85.56 67 SER A C 1
ATOM 485 O O . SER A 1 67 ? 6.316 -3.583 8.781 1.00 85.56 67 SER A O 1
ATOM 487 N N . LEU A 1 68 ? 4.846 -3.019 10.360 1.00 88.50 68 LEU A N 1
ATOM 488 C CA . LEU A 1 68 ? 4.788 -4.363 10.939 1.00 88.50 68 LEU A CA 1
ATOM 489 C C . LEU A 1 68 ? 4.334 -5.415 9.918 1.00 88.50 68 LEU A C 1
ATOM 491 O O . LEU A 1 68 ? 4.979 -6.455 9.801 1.00 88.50 68 LEU A O 1
ATOM 495 N N . VAL A 1 69 ? 3.266 -5.149 9.161 1.00 90.69 69 VAL A N 1
ATOM 496 C CA . VAL A 1 69 ? 2.774 -6.083 8.134 1.00 90.69 69 VAL A CA 1
ATOM 497 C C . VAL A 1 69 ? 3.820 -6.268 7.038 1.00 90.69 69 VAL A C 1
ATOM 499 O O . VAL A 1 69 ? 4.126 -7.399 6.669 1.00 90.69 69 VAL A O 1
ATOM 502 N N . GLN A 1 70 ? 4.432 -5.182 6.570 1.00 87.94 70 GLN A N 1
ATOM 503 C CA . GLN A 1 70 ? 5.486 -5.228 5.562 1.00 87.94 70 GLN A CA 1
ATOM 504 C C . GLN A 1 70 ? 6.708 -6.041 6.039 1.00 87.94 70 GLN A C 1
ATOM 506 O O . GLN A 1 70 ? 7.205 -6.876 5.287 1.00 87.94 70 GLN A O 1
ATOM 511 N N . LYS A 1 71 ? 7.149 -5.870 7.298 1.00 84.38 71 LYS A N 1
ATOM 512 C CA . LYS A 1 71 ? 8.251 -6.644 7.911 1.00 84.38 71 LYS A CA 1
ATOM 513 C C . LYS A 1 71 ? 7.917 -8.136 8.062 1.00 84.38 71 LYS A C 1
ATOM 515 O O . LYS A 1 71 ? 8.819 -8.968 8.028 1.00 84.38 71 LYS A O 1
ATOM 520 N N . LEU A 1 72 ? 6.649 -8.488 8.287 1.00 85.94 72 LEU A N 1
ATOM 521 C CA . LEU A 1 72 ? 6.212 -9.888 8.341 1.00 85.94 72 LEU A CA 1
ATOM 522 C C . LEU A 1 72 ? 6.210 -10.510 6.945 1.00 85.94 72 LEU A C 1
ATOM 524 O O . LEU A 1 72 ? 6.775 -11.581 6.746 1.00 85.94 72 LEU A O 1
ATOM 528 N N . VAL A 1 73 ? 5.638 -9.806 5.968 1.00 87.44 73 VAL A N 1
ATOM 529 C CA . VAL A 1 73 ? 5.576 -10.261 4.575 1.00 87.44 73 VAL A CA 1
ATOM 530 C C . VAL A 1 73 ? 6.971 -10.419 3.979 1.00 87.44 73 VAL A C 1
ATOM 532 O O . VAL A 1 73 ? 7.229 -11.417 3.311 1.00 87.44 73 VAL A O 1
ATOM 535 N N . SER A 1 74 ? 7.889 -9.491 4.262 1.00 81.81 74 SER A N 1
ATOM 536 C CA . SER A 1 74 ? 9.259 -9.564 3.748 1.00 81.81 74 SER A CA 1
ATOM 537 C C . SER A 1 74 ? 10.015 -10.802 4.229 1.00 81.81 74 SER A C 1
ATOM 539 O O . SER A 1 74 ? 10.919 -11.247 3.537 1.00 81.81 74 SER A O 1
ATOM 541 N N . ARG A 1 75 ? 9.642 -11.388 5.375 1.00 80.50 75 ARG A N 1
ATOM 542 C CA . ARG A 1 75 ? 10.220 -12.641 5.896 1.00 80.50 75 ARG A CA 1
ATOM 543 C C . ARG A 1 75 ? 9.625 -13.898 5.266 1.00 80.50 75 ARG A C 1
ATOM 545 O O . ARG A 1 75 ? 10.278 -14.933 5.270 1.00 80.50 75 ARG A O 1
ATOM 552 N N . GLU A 1 76 ? 8.393 -13.824 4.770 1.00 81.31 76 GLU A N 1
ATOM 553 C CA . GLU A 1 76 ? 7.657 -14.967 4.209 1.00 81.31 76 GLU A CA 1
ATOM 554 C C . GLU A 1 76 ? 7.771 -15.067 2.677 1.00 81.31 76 GLU A C 1
ATOM 556 O O . GLU A 1 76 ? 7.306 -16.048 2.098 1.00 81.31 76 GLU A O 1
ATOM 561 N N . ALA A 1 77 ? 8.364 -14.070 2.011 1.00 79.38 77 ALA A N 1
ATOM 562 C CA . ALA A 1 77 ? 8.422 -13.973 0.552 1.00 79.38 77 ALA A CA 1
ATOM 563 C C . ALA A 1 77 ? 9.856 -13.749 0.018 1.00 79.38 77 ALA A C 1
ATOM 565 O O . ALA A 1 77 ? 10.124 -12.690 -0.561 1.00 79.38 77 ALA A O 1
ATOM 566 N N . PRO A 1 78 ? 10.780 -14.716 0.194 1.00 78.88 78 PRO A N 1
ATOM 567 C CA . PRO A 1 78 ? 12.107 -14.641 -0.414 1.00 78.88 78 PRO A CA 1
ATOM 568 C C . PRO A 1 78 ? 12.015 -14.678 -1.948 1.00 78.88 78 PRO A C 1
ATOM 570 O O . PRO A 1 78 ? 11.032 -15.174 -2.502 1.00 78.88 78 PRO A O 1
ATOM 573 N N . GLU A 1 79 ? 13.034 -14.141 -2.624 1.00 85.06 79 GLU A N 1
ATOM 574 C CA . GLU A 1 79 ? 13.147 -14.110 -4.094 1.00 85.06 79 GLU A CA 1
ATOM 575 C C . GLU A 1 79 ? 11.934 -13.472 -4.790 1.00 85.06 79 GLU A C 1
ATOM 577 O O . GLU A 1 79 ? 11.472 -13.906 -5.848 1.00 85.06 79 GLU A O 1
ATOM 582 N N . SER A 1 80 ? 11.376 -12.429 -4.175 1.00 88.75 80 SER A N 1
ATOM 583 C CA . SER A 1 80 ? 10.186 -11.756 -4.684 1.00 88.75 80 SER A CA 1
ATOM 584 C C . SER A 1 80 ? 10.412 -10.267 -4.937 1.00 88.75 80 SER A C 1
ATOM 586 O O . SER A 1 80 ? 11.294 -9.632 -4.363 1.00 88.75 80 SER A O 1
ATOM 588 N N . VAL A 1 81 ? 9.581 -9.691 -5.808 1.00 92.44 81 VAL A N 1
ATOM 589 C CA . VAL A 1 81 ? 9.434 -8.235 -5.920 1.00 92.44 81 VAL A CA 1
ATOM 590 C C . VAL A 1 81 ? 8.348 -7.787 -4.947 1.00 92.44 81 VAL A C 1
ATOM 592 O O . VAL A 1 81 ? 7.180 -8.143 -5.139 1.00 92.44 81 VAL A O 1
ATOM 595 N N . LEU A 1 82 ? 8.731 -7.028 -3.920 1.00 92.88 82 LEU A N 1
ATOM 596 C CA . LEU A 1 82 ? 7.834 -6.422 -2.938 1.00 92.88 82 LEU A CA 1
ATOM 597 C C . LEU A 1 82 ? 7.496 -4.985 -3.353 1.00 92.88 82 LEU A C 1
ATOM 599 O O . LEU A 1 82 ? 8.379 -4.144 -3.486 1.00 92.88 82 LEU A O 1
ATOM 603 N N . LEU A 1 83 ? 6.212 -4.699 -3.522 1.00 94.44 83 LEU A N 1
ATOM 604 C CA . LEU A 1 83 ? 5.677 -3.399 -3.896 1.00 94.44 83 LEU A CA 1
ATOM 605 C C . LEU A 1 83 ? 5.032 -2.706 -2.696 1.00 94.44 83 LEU A C 1
ATOM 607 O O . LEU A 1 83 ? 4.171 -3.290 -2.034 1.00 94.44 83 LEU A O 1
ATOM 611 N N . LEU A 1 84 ? 5.395 -1.445 -2.464 1.00 92.69 84 LEU A N 1
ATOM 612 C CA . LEU A 1 84 ? 4.846 -0.604 -1.395 1.00 92.69 84 LEU A CA 1
ATOM 613 C C . LEU A 1 84 ? 4.270 0.694 -1.989 1.00 92.69 84 LEU A C 1
ATOM 615 O O . LEU A 1 84 ? 4.940 1.329 -2.805 1.00 92.69 84 LEU A O 1
ATOM 619 N N . ASP A 1 85 ? 3.078 1.142 -1.567 1.00 90.44 85 ASP A N 1
ATOM 620 C CA . ASP A 1 85 ? 2.483 2.425 -2.024 1.00 90.44 85 ASP A CA 1
ATOM 621 C C . ASP A 1 85 ? 3.059 3.639 -1.269 1.00 90.44 85 ASP A C 1
ATOM 623 O O . ASP A 1 85 ? 2.351 4.523 -0.780 1.00 90.44 85 ASP A O 1
ATOM 627 N N . MET A 1 86 ? 4.383 3.670 -1.123 1.00 88.12 86 MET A N 1
ATOM 628 C CA . MET A 1 86 ? 5.107 4.788 -0.533 1.00 88.12 86 MET A CA 1
ATOM 629 C C . MET A 1 86 ? 6.585 4.797 -0.934 1.00 88.12 86 MET A C 1
ATOM 631 O O . MET A 1 86 ? 7.129 3.755 -1.288 1.00 88.12 86 MET A O 1
ATOM 635 N N . PRO A 1 87 ? 7.286 5.940 -0.806 1.00 87.88 87 PRO A N 1
ATOM 636 C CA . PRO A 1 87 ? 8.742 5.969 -0.918 1.00 87.88 87 PRO A CA 1
ATOM 637 C C . PRO A 1 87 ? 9.410 5.126 0.179 1.00 87.88 87 PRO A C 1
ATOM 639 O O . PRO A 1 87 ? 8.953 5.132 1.327 1.00 87.88 87 PRO A O 1
ATOM 642 N N . LEU A 1 88 ? 10.553 4.506 -0.124 1.00 86.25 88 LEU A N 1
ATOM 643 C CA . LEU A 1 88 ? 11.290 3.681 0.845 1.00 86.25 88 LEU A CA 1
ATOM 644 C C . LEU A 1 88 ? 11.885 4.501 1.998 1.00 86.25 88 LEU A C 1
ATOM 646 O O . LEU A 1 88 ? 12.126 3.958 3.074 1.00 86.25 88 LEU A O 1
ATOM 650 N N . THR A 1 89 ? 12.012 5.826 1.846 1.00 79.19 89 THR A N 1
ATOM 651 C CA . THR A 1 89 ? 12.361 6.736 2.957 1.00 79.19 89 THR A CA 1
ATOM 652 C C . THR A 1 89 ? 11.390 6.669 4.135 1.00 79.19 89 THR A C 1
ATOM 654 O O . THR A 1 89 ? 11.746 7.081 5.237 1.00 79.19 89 THR A O 1
ATOM 657 N N . ARG A 1 90 ? 10.157 6.192 3.924 1.00 78.38 90 ARG A N 1
ATOM 658 C CA . ARG A 1 90 ? 9.147 6.052 4.983 1.00 78.38 90 ARG A CA 1
ATOM 659 C C . ARG A 1 90 ? 9.209 4.710 5.708 1.00 78.38 90 ARG A C 1
ATOM 661 O O . ARG A 1 90 ? 8.535 4.561 6.724 1.00 78.38 90 ARG A O 1
ATOM 668 N N . VAL A 1 91 ? 10.023 3.768 5.229 1.00 75.00 91 VAL A N 1
ATOM 669 C CA . VAL A 1 91 ? 10.180 2.434 5.823 1.00 75.00 91 VAL A CA 1
ATOM 670 C C . VAL A 1 91 ? 11.666 2.093 5.963 1.00 75.00 91 VAL A C 1
ATOM 672 O O . VAL A 1 91 ? 12.138 1.146 5.341 1.00 75.00 91 VAL A O 1
ATOM 675 N N . PRO A 1 92 ? 12.438 2.849 6.762 1.00 63.50 92 PRO A N 1
ATOM 676 C CA . PRO A 1 92 ? 13.895 2.730 6.789 1.00 63.50 92 PRO A CA 1
ATOM 677 C C . PRO A 1 92 ? 14.416 1.421 7.400 1.00 63.50 92 PRO A C 1
ATOM 679 O O . PRO A 1 92 ? 15.609 1.193 7.354 1.00 63.50 92 PRO A O 1
ATOM 682 N N . GLU A 1 93 ? 13.570 0.570 7.988 1.00 69.44 93 GLU A N 1
ATOM 683 C CA . GLU A 1 93 ? 13.997 -0.628 8.732 1.00 69.44 93 GLU A CA 1
ATOM 684 C C . GLU A 1 93 ? 13.357 -1.931 8.235 1.00 69.44 93 GLU A C 1
ATOM 686 O O . GLU A 1 93 ? 13.126 -2.851 9.027 1.00 69.44 93 GLU A O 1
ATOM 691 N N . LEU A 1 94 ? 12.968 -2.021 6.965 1.00 70.00 94 LEU A N 1
ATOM 692 C CA . LEU A 1 94 ? 12.385 -3.263 6.465 1.00 70.00 94 LEU A CA 1
ATOM 693 C C . LEU A 1 94 ? 13.486 -4.342 6.432 1.00 70.00 94 LEU A C 1
ATOM 695 O O . LEU A 1 94 ? 14.473 -4.171 5.719 1.00 70.00 94 LEU A O 1
ATOM 699 N N . PRO A 1 95 ? 13.374 -5.430 7.217 1.00 64.81 95 PRO A N 1
ATOM 700 C CA . PRO A 1 95 ? 14.340 -6.507 7.181 1.00 64.81 95 PRO A CA 1
ATOM 701 C C . PRO A 1 95 ? 14.142 -7.231 5.857 1.00 64.81 95 PRO A C 1
ATOM 703 O O . PRO A 1 95 ? 13.069 -7.781 5.589 1.00 64.81 95 PRO A O 1
ATOM 706 N N . LEU A 1 96 ? 15.165 -7.196 5.020 1.00 65.56 96 LEU A N 1
ATOM 707 C CA . LEU A 1 96 ? 15.131 -7.867 3.737 1.00 65.56 96 LEU A CA 1
ATOM 708 C C . LEU A 1 96 ? 15.570 -9.303 3.932 1.00 65.56 96 LEU A C 1
ATOM 710 O O . LEU A 1 96 ? 16.657 -9.583 4.434 1.00 65.56 96 LEU A O 1
ATOM 714 N N . SER A 1 97 ? 14.652 -10.208 3.613 1.00 55.44 97 SER A N 1
ATOM 715 C CA . SER A 1 97 ? 14.913 -11.632 3.635 1.00 55.44 97 SER A CA 1
ATOM 716 C C . SER A 1 97 ? 15.484 -12.029 2.281 1.00 55.44 97 SER A C 1
ATOM 718 O O . SER A 1 97 ? 14.815 -11.886 1.256 1.00 55.44 97 SER A O 1
ATOM 720 N N . ALA A 1 98 ? 16.707 -12.546 2.330 1.00 56.59 98 ALA A N 1
ATOM 721 C CA . ALA A 1 98 ? 17.389 -13.280 1.274 1.00 56.59 98 ALA A CA 1
ATOM 722 C C . ALA A 1 98 ? 17.876 -12.491 0.046 1.00 56.59 98 ALA A C 1
ATOM 724 O O . ALA A 1 98 ? 17.297 -11.492 -0.391 1.00 56.59 98 ALA A O 1
ATOM 725 N N . ASP A 1 99 ? 18.954 -13.028 -0.526 1.00 66.06 99 ASP A N 1
ATOM 726 C CA . ASP A 1 99 ? 19.429 -12.706 -1.864 1.00 66.06 99 ASP A CA 1
ATOM 727 C C . ASP A 1 99 ? 18.285 -12.890 -2.874 1.00 66.06 99 ASP A C 1
ATOM 729 O O . ASP A 1 99 ? 17.500 -13.831 -2.786 1.00 66.06 99 ASP A O 1
ATOM 733 N N . GLY A 1 100 ? 18.158 -11.964 -3.825 1.00 74.19 100 GLY A N 1
ATOM 734 C CA . GLY A 1 100 ? 17.154 -12.043 -4.893 1.00 74.19 100 GLY A CA 1
ATOM 735 C C . GLY A 1 100 ? 15.851 -11.275 -4.649 1.00 74.19 100 GLY A C 1
ATOM 736 O O . GLY A 1 100 ? 15.156 -10.976 -5.619 1.00 74.19 100 GLY A O 1
ATOM 737 N N . THR A 1 101 ? 15.534 -10.881 -3.412 1.00 86.06 101 THR A N 1
ATOM 738 C CA . THR A 1 101 ? 14.363 -10.032 -3.127 1.00 86.06 101 THR A CA 1
ATOM 739 C C . THR A 1 101 ? 14.641 -8.580 -3.520 1.00 86.06 101 THR A C 1
ATOM 741 O O . THR A 1 101 ? 15.642 -7.998 -3.104 1.00 86.06 101 THR A O 1
ATOM 744 N N . SER A 1 102 ? 13.741 -7.971 -4.293 1.00 90.00 102 SER A N 1
ATOM 745 C CA . SER A 1 102 ? 13.791 -6.540 -4.623 1.00 90.00 102 SER A CA 1
ATOM 746 C C . SER A 1 102 ? 12.5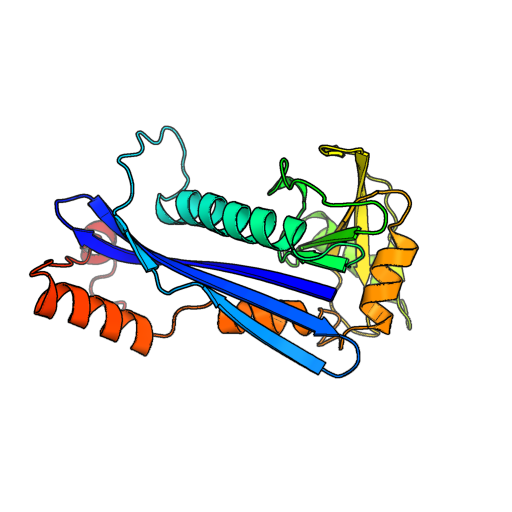86 -5.823 -4.027 1.00 90.00 102 SER A C 1
ATOM 748 O O . SER A 1 102 ? 11.469 -6.332 -4.078 1.00 90.00 102 SER A O 1
ATOM 750 N N . VAL A 1 103 ? 12.788 -4.630 -3.475 1.00 90.69 103 VAL A N 1
ATOM 751 C CA . VAL A 1 103 ? 11.706 -3.809 -2.919 1.00 90.69 103 VAL A CA 1
ATOM 752 C C . VAL A 1 103 ? 11.570 -2.540 -3.726 1.00 90.69 103 VAL A C 1
ATOM 754 O O . VAL A 1 103 ? 12.551 -1.844 -3.972 1.00 90.69 103 VAL A O 1
ATOM 757 N N . ILE A 1 104 ? 10.340 -2.237 -4.120 1.00 92.88 104 ILE A N 1
ATOM 758 C CA . ILE A 1 104 ? 10.000 -1.055 -4.894 1.00 92.88 104 ILE A CA 1
ATOM 759 C C . ILE A 1 104 ? 8.945 -0.269 -4.124 1.00 92.88 104 ILE A C 1
ATOM 761 O O . ILE A 1 104 ? 7.797 -0.691 -3.978 1.00 92.88 104 ILE A O 1
ATOM 765 N N . GLY A 1 105 ? 9.342 0.901 -3.642 1.00 92.75 105 GLY A N 1
ATOM 766 C CA . GLY A 1 105 ? 8.436 1.902 -3.111 1.00 92.75 105 GLY A CA 1
ATOM 767 C C . GLY A 1 105 ? 7.949 2.826 -4.220 1.00 92.75 105 GLY A C 1
ATOM 768 O O . GLY A 1 105 ? 8.760 3.470 -4.883 1.00 92.75 105 GLY A O 1
ATOM 769 N N . ILE A 1 106 ? 6.638 2.922 -4.428 1.00 93.56 106 ILE A N 1
ATOM 770 C CA . ILE A 1 106 ? 6.034 3.774 -5.455 1.00 93.56 106 ILE A CA 1
ATOM 771 C C . ILE A 1 106 ? 5.295 4.939 -4.802 1.00 93.56 106 ILE A C 1
ATOM 773 O O . ILE A 1 106 ? 4.482 4.756 -3.906 1.00 93.56 106 ILE A O 1
ATOM 777 N N . ALA A 1 107 ? 5.538 6.159 -5.285 1.00 91.12 107 ALA A N 1
ATOM 778 C CA . ALA A 1 107 ? 4.844 7.354 -4.821 1.00 91.12 107 ALA A CA 1
ATOM 779 C C . ALA A 1 107 ? 4.243 8.157 -5.979 1.00 91.12 107 ALA A C 1
ATOM 781 O O . ALA A 1 107 ? 4.963 8.782 -6.765 1.00 91.12 107 ALA A O 1
ATOM 782 N N . LYS A 1 108 ? 2.903 8.188 -6.021 1.00 84.44 108 LYS A N 1
ATOM 783 C CA . LYS A 1 108 ? 2.091 8.966 -6.979 1.00 84.44 108 LYS A CA 1
ATOM 784 C C . LYS A 1 108 ? 2.268 10.475 -6.770 1.00 84.44 108 LYS A C 1
ATOM 786 O O . LYS A 1 108 ? 2.461 11.231 -7.714 1.00 84.44 108 LYS A O 1
ATOM 791 N N . ASN A 1 109 ? 2.284 10.895 -5.505 1.00 82.06 109 ASN A N 1
ATOM 792 C CA . ASN A 1 109 ? 2.359 12.298 -5.099 1.00 82.06 109 ASN A CA 1
ATOM 793 C C . ASN A 1 109 ? 3.772 12.632 -4.616 1.00 82.06 109 ASN A C 1
ATOM 795 O O . ASN A 1 109 ? 4.046 12.692 -3.417 1.00 82.06 109 ASN A O 1
ATOM 799 N N . SER A 1 110 ? 4.691 12.815 -5.561 1.00 83.62 110 SER A N 1
ATOM 800 C CA . SER A 1 110 ? 6.065 13.224 -5.272 1.00 83.62 110 SER A CA 1
ATOM 801 C C . SER A 1 110 ? 6.400 14.517 -5.995 1.00 83.62 110 SER A C 1
ATOM 803 O O . SER A 1 110 ? 6.130 14.642 -7.185 1.00 83.62 110 SER A O 1
ATOM 805 N N . VAL A 1 111 ? 7.082 15.437 -5.306 1.00 84.19 111 VAL A N 1
ATOM 806 C CA . VAL A 1 111 ? 7.667 16.640 -5.923 1.00 84.19 111 VAL A CA 1
ATOM 807 C C . VAL A 1 111 ? 8.521 16.256 -7.132 1.00 84.19 111 VAL A C 1
ATOM 809 O O . VAL A 1 111 ? 8.438 16.906 -8.168 1.00 84.19 111 VAL A O 1
ATOM 812 N N . LEU A 1 112 ? 9.284 15.162 -7.032 1.00 83.25 112 LEU A N 1
ATOM 813 C CA . LEU A 1 112 ? 10.130 14.676 -8.119 1.00 83.25 112 LEU A CA 1
ATOM 814 C C . LEU A 1 112 ? 9.300 14.245 -9.340 1.00 83.25 112 LEU A C 1
ATOM 816 O O . LEU A 1 112 ? 9.603 14.654 -10.457 1.00 83.25 112 LEU A O 1
ATOM 820 N N . ALA A 1 113 ? 8.237 13.465 -9.122 1.00 84.88 113 ALA A N 1
ATOM 821 C CA . ALA A 1 113 ? 7.335 13.023 -10.185 1.00 84.88 113 ALA A CA 1
ATOM 822 C C . ALA A 1 113 ? 6.570 14.199 -10.810 1.00 84.88 113 ALA A C 1
ATOM 824 O O . ALA A 1 113 ? 6.464 14.276 -12.030 1.00 84.88 113 ALA A O 1
ATOM 825 N N . ALA A 1 114 ? 6.117 15.155 -9.995 1.00 85.56 114 ALA A N 1
ATOM 826 C CA . ALA A 1 114 ? 5.440 16.360 -10.466 1.00 85.56 114 ALA A CA 1
ATOM 827 C C . ALA A 1 114 ? 6.356 17.230 -11.345 1.00 85.56 114 ALA A C 1
ATOM 829 O O . ALA A 1 114 ? 5.942 17.690 -12.406 1.00 85.56 114 ALA A O 1
ATOM 830 N N . HIS A 1 115 ? 7.618 17.416 -10.942 1.00 84.62 115 HIS A N 1
ATOM 831 C CA . HIS A 1 115 ? 8.557 18.264 -11.678 1.00 84.62 115 HIS A CA 1
ATOM 832 C C . HIS A 1 115 ? 9.136 17.583 -12.914 1.00 84.62 115 HIS A C 1
ATOM 834 O O . HIS A 1 115 ? 9.310 18.245 -13.927 1.00 84.62 115 HIS A O 1
ATOM 840 N N . LEU A 1 116 ? 9.451 16.286 -12.864 1.00 85.25 116 LEU A N 1
ATOM 841 C CA . LEU A 1 116 ? 10.175 15.602 -13.946 1.00 85.25 116 LEU A CA 1
ATOM 842 C C . LEU A 1 116 ? 9.284 14.694 -14.798 1.00 85.25 116 LEU A C 1
ATOM 844 O O . LEU A 1 116 ? 9.677 14.306 -15.895 1.00 85.25 116 LEU A O 1
ATOM 848 N N . GLY A 1 117 ? 8.072 14.374 -14.345 1.00 83.88 117 GLY A N 1
ATOM 849 C CA . GLY A 1 117 ? 7.169 13.460 -15.044 1.00 83.88 117 GLY A CA 1
ATOM 850 C C . GLY A 1 117 ? 6.752 13.943 -16.434 1.00 83.88 117 GLY A C 1
ATOM 851 O O . GLY A 1 117 ? 6.517 13.123 -17.322 1.00 83.88 117 GLY A O 1
ATOM 852 N N . HIS A 1 118 ? 6.720 15.260 -16.659 1.00 84.62 118 HIS A N 1
ATOM 853 C CA . HIS A 1 118 ? 6.424 15.843 -17.970 1.00 84.62 118 HIS A CA 1
ATOM 854 C C . HIS A 1 118 ? 7.528 15.570 -19.008 1.00 84.62 118 HIS A C 1
ATOM 856 O O . HIS A 1 118 ? 7.227 15.486 -20.197 1.00 84.62 118 HIS A O 1
ATOM 862 N N . LEU A 1 119 ? 8.782 15.369 -18.581 1.00 84.31 119 LEU A N 1
ATOM 863 C CA . LEU A 1 119 ? 9.896 15.018 -19.474 1.00 84.31 119 LEU A CA 1
ATOM 864 C C . LEU A 1 119 ? 9.714 13.616 -20.062 1.00 84.31 119 LEU A C 1
ATOM 866 O O . LEU A 1 119 ? 10.067 13.369 -21.212 1.00 84.31 119 LEU A O 1
ATOM 870 N N . LEU A 1 120 ? 9.073 12.726 -19.302 1.00 83.56 120 LEU A N 1
ATOM 871 C CA . LEU A 1 120 ? 8.641 11.414 -19.782 1.00 83.56 120 LEU A CA 1
ATOM 872 C C . LEU A 1 120 ? 7.394 11.501 -20.673 1.00 83.56 120 LEU A C 1
ATOM 874 O O . LEU A 1 120 ? 7.069 10.537 -21.359 1.00 83.56 120 LEU A O 1
ATOM 878 N N . GLY A 1 121 ? 6.729 12.666 -20.697 1.00 74.56 121 GLY A N 1
ATOM 879 C CA . GLY A 1 121 ? 5.521 13.020 -21.452 1.00 74.56 121 GLY A CA 1
ATOM 880 C C . GLY A 1 121 ? 5.493 12.513 -22.884 1.00 74.56 121 GLY A C 1
ATOM 881 O O . GLY A 1 121 ? 4.481 11.968 -23.314 1.00 74.56 121 GLY A O 1
ATOM 882 N N . LYS A 1 122 ? 6.618 12.679 -23.580 1.00 72.94 122 LYS A N 1
ATOM 883 C CA . LYS A 1 122 ? 6.767 12.423 -25.016 1.00 72.94 122 LYS A CA 1
ATOM 884 C C . LYS A 1 122 ? 7.186 10.993 -25.349 1.00 72.94 122 LYS A C 1
ATOM 886 O O . LYS A 1 122 ? 7.279 10.656 -26.523 1.00 72.94 122 LYS A O 1
ATOM 891 N N . ALA A 1 123 ? 7.489 10.170 -24.349 1.00 76.25 123 ALA A N 1
ATOM 892 C CA . ALA A 1 123 ? 7.945 8.816 -24.604 1.00 76.25 123 ALA A CA 1
ATOM 893 C C . ALA A 1 123 ? 6.777 7.921 -25.039 1.00 76.25 123 ALA A C 1
ATOM 895 O O . ALA A 1 123 ? 5.755 7.829 -24.359 1.00 76.25 123 ALA A O 1
ATOM 896 N N . GLU A 1 124 ? 6.948 7.233 -26.167 1.00 76.06 124 GLU A N 1
ATOM 897 C CA . GLU A 1 124 ? 5.943 6.313 -26.713 1.00 76.06 124 GLU A CA 1
ATOM 898 C C . GLU A 1 124 ? 6.004 4.901 -26.106 1.00 76.06 124 GLU A C 1
ATOM 900 O O . GLU A 1 124 ? 5.200 4.039 -26.458 1.00 76.06 124 GLU A O 1
ATOM 905 N N . ARG A 1 125 ? 6.962 4.651 -25.206 1.00 77.00 125 ARG A N 1
ATOM 906 C CA . ARG A 1 125 ? 7.232 3.363 -24.548 1.00 77.00 125 ARG A CA 1
ATOM 907 C C . ARG A 1 125 ? 7.499 3.582 -23.055 1.00 77.00 125 ARG A C 1
ATOM 909 O O . ARG A 1 125 ? 7.462 4.720 -22.587 1.00 77.00 125 ARG A O 1
ATOM 916 N N . VAL A 1 126 ? 7.799 2.497 -22.331 1.00 77.75 126 VAL A N 1
ATOM 917 C CA . VAL A 1 126 ? 8.378 2.563 -20.977 1.00 77.75 126 VAL A CA 1
ATOM 918 C C . VAL A 1 126 ? 9.527 3.563 -20.984 1.00 77.75 126 VAL A C 1
ATOM 920 O O . VAL A 1 126 ? 10.418 3.489 -21.832 1.00 77.75 126 VAL A O 1
ATOM 923 N N . ALA A 1 127 ? 9.486 4.507 -20.054 1.00 78.25 127 ALA A N 1
ATOM 924 C CA . ALA A 1 127 ? 10.455 5.579 -19.980 1.00 78.25 127 ALA A CA 1
ATOM 925 C C . ALA A 1 127 ? 10.855 5.811 -18.532 1.00 78.25 127 ALA A C 1
ATOM 927 O O . ALA A 1 127 ? 10.016 5.973 -17.645 1.00 78.25 127 ALA A O 1
ATOM 928 N N . LEU A 1 128 ? 12.161 5.819 -18.305 1.00 77.50 128 LEU A N 1
ATOM 929 C CA . LEU A 1 128 ? 12.752 5.980 -16.991 1.00 77.50 128 LEU A CA 1
ATOM 930 C C . LEU A 1 128 ? 13.621 7.228 -17.037 1.00 77.50 128 LEU A C 1
ATOM 932 O O . LEU A 1 128 ? 14.535 7.327 -17.854 1.00 77.50 128 LEU A O 1
ATOM 936 N N . LEU A 1 129 ? 13.340 8.186 -16.160 1.00 73.06 129 LEU A N 1
ATOM 937 C CA . LEU A 1 129 ? 14.231 9.309 -15.926 1.00 73.06 129 LEU A CA 1
ATOM 938 C C . LEU A 1 129 ? 15.100 8.941 -14.734 1.00 73.06 129 LEU A C 1
ATOM 940 O O . LEU A 1 129 ? 14.785 9.243 -13.580 1.00 73.06 129 LEU A O 1
ATOM 944 N N . ALA A 1 130 ? 16.189 8.242 -15.049 1.00 62.44 130 ALA A N 1
ATOM 945 C CA . ALA A 1 130 ? 17.201 7.857 -14.088 1.00 62.44 130 ALA A CA 1
ATOM 946 C C . ALA A 1 130 ? 17.933 9.109 -13.602 1.00 62.44 130 ALA A C 1
ATOM 948 O O . ALA A 1 130 ? 18.950 9.526 -14.152 1.00 62.44 130 ALA A O 1
ATOM 949 N N . ARG A 1 131 ? 17.428 9.720 -12.537 1.00 59.78 131 ARG A N 1
ATOM 950 C CA . ARG A 1 131 ? 18.288 10.514 -1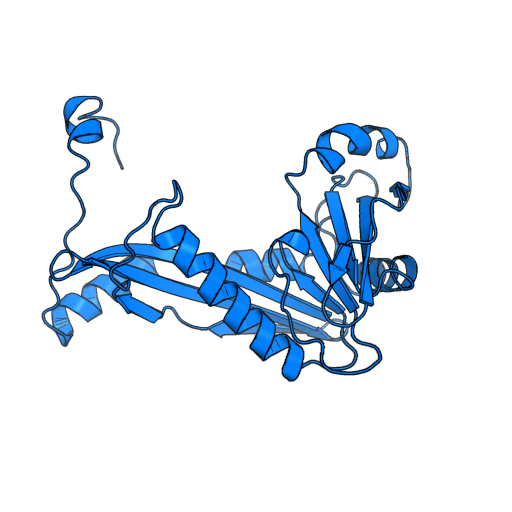1.672 1.00 59.78 131 ARG A CA 1
ATOM 951 C C . ARG A 1 131 ? 18.814 9.542 -10.639 1.00 59.78 131 ARG A C 1
ATOM 953 O O . ARG A 1 131 ? 18.045 9.189 -9.766 1.00 59.78 131 ARG A O 1
ATOM 960 N N . ARG A 1 132 ? 20.092 9.155 -10.680 1.00 54.38 132 ARG A N 1
ATOM 961 C CA . ARG A 1 132 ? 20.746 8.506 -9.528 1.00 54.38 132 ARG A CA 1
ATOM 962 C C . ARG A 1 132 ? 20.821 9.535 -8.393 1.00 54.38 132 ARG A C 1
ATOM 964 O O . ARG A 1 132 ? 21.842 10.177 -8.174 1.00 54.38 132 ARG A O 1
ATOM 971 N N . ALA A 1 133 ? 19.680 9.826 -7.779 1.00 54.84 133 ALA A N 1
ATOM 972 C CA . ALA A 1 133 ? 19.575 10.721 -6.648 1.00 54.84 133 ALA A CA 1
ATOM 973 C C . ALA A 1 133 ? 20.040 9.935 -5.431 1.00 54.84 133 ALA A C 1
ATOM 975 O O . ALA A 1 133 ? 19.637 8.786 -5.287 1.00 54.84 133 ALA A O 1
ATOM 976 N N . GLN A 1 134 ? 20.915 10.573 -4.649 1.00 57.19 134 GLN A N 1
ATOM 977 C CA . GLN A 1 134 ? 21.427 10.171 -3.339 1.00 57.19 134 GLN A CA 1
ATOM 978 C C . GLN A 1 134 ? 21.047 8.752 -2.927 1.00 57.19 134 GLN A C 1
ATOM 980 O O . GLN A 1 134 ? 19.911 8.491 -2.541 1.00 57.19 134 GLN A O 1
ATOM 985 N N . LEU A 1 135 ? 22.035 7.867 -2.998 1.00 62.41 135 LEU A N 1
ATOM 986 C CA . LEU A 1 135 ? 21.970 6.533 -2.433 1.00 62.41 135 LEU A CA 1
ATOM 987 C C . LEU A 1 135 ? 21.672 6.717 -0.949 1.00 62.41 135 LEU A C 1
ATOM 989 O O . LEU A 1 135 ? 22.506 7.201 -0.183 1.00 62.41 135 LEU A O 1
ATOM 993 N N . LEU A 1 136 ? 20.418 6.481 -0.581 1.00 63.59 136 LEU A N 1
ATOM 994 C CA . LEU A 1 136 ? 20.016 6.584 0.806 1.00 63.59 136 LEU A CA 1
ATOM 995 C C . LEU A 1 136 ? 20.509 5.319 1.498 1.00 63.59 136 LEU A C 1
ATOM 997 O O . LEU A 1 136 ? 20.255 4.228 0.975 1.00 63.59 136 LEU A O 1
ATOM 1001 N N . PRO A 1 137 ? 21.201 5.443 2.640 1.00 64.25 137 PRO A N 1
ATOM 1002 C CA . PRO A 1 137 ? 21.571 4.278 3.417 1.00 64.25 137 PRO A CA 1
ATOM 1003 C C . PRO A 1 137 ? 20.288 3.572 3.856 1.00 64.25 137 PRO A C 1
ATOM 1005 O O . PRO A 1 137 ? 19.452 4.147 4.556 1.00 64.25 137 PRO A O 1
ATOM 1008 N N . TYR A 1 138 ? 20.127 2.334 3.405 1.00 69.06 138 TYR A N 1
ATOM 1009 C CA . TYR A 1 138 ? 19.052 1.433 3.789 1.00 69.06 138 TYR A CA 1
ATOM 1010 C C . TYR A 1 138 ? 19.689 0.202 4.436 1.00 69.06 138 TYR A C 1
ATOM 1012 O O . TYR A 1 138 ? 20.776 -0.203 4.019 1.00 69.06 138 TYR A O 1
ATOM 1020 N N . PRO A 1 139 ? 19.095 -0.406 5.471 1.00 68.50 139 PRO A N 1
ATOM 1021 C CA . PRO A 1 139 ? 19.659 -1.604 6.076 1.00 68.50 139 PRO A CA 1
ATOM 1022 C C . PRO A 1 139 ? 19.891 -2.683 5.013 1.00 68.50 139 PRO A C 1
ATOM 1024 O O . PRO A 1 139 ? 18.947 -3.180 4.406 1.00 68.50 139 PRO A O 1
ATOM 1027 N N . GLY A 1 140 ? 21.163 -3.008 4.774 1.00 71.38 140 GLY A N 1
ATOM 1028 C CA . GLY A 1 140 ? 21.586 -3.973 3.757 1.00 71.38 140 GLY A CA 1
ATOM 1029 C C . GLY A 1 140 ? 22.085 -3.386 2.430 1.00 71.38 140 GLY A C 1
ATOM 1030 O O . GLY A 1 140 ? 22.515 -4.168 1.591 1.00 71.38 140 GLY A O 1
ATOM 1031 N N . GLY A 1 141 ? 22.066 -2.064 2.207 1.00 78.44 141 GLY A N 1
ATOM 1032 C CA . GLY A 1 141 ? 22.599 -1.474 0.971 1.00 78.44 141 GLY A CA 1
ATOM 1033 C C . GLY A 1 141 ? 22.063 -0.084 0.621 1.00 78.44 141 GLY A C 1
ATOM 1034 O O . GLY A 1 141 ? 21.635 0.690 1.474 1.00 78.44 141 GLY A O 1
ATOM 1035 N N . GLU A 1 142 ? 22.087 0.239 -0.666 1.00 84.06 142 GLU A N 1
ATOM 1036 C CA . GLU A 1 142 ? 21.670 1.540 -1.183 1.00 84.06 142 GLU A CA 1
ATOM 1037 C C . GLU A 1 142 ? 20.300 1.464 -1.866 1.00 84.06 142 GLU A C 1
ATOM 1039 O O . GLU A 1 142 ? 19.959 0.455 -2.485 1.00 84.06 142 GLU A O 1
ATOM 1044 N N . VAL A 1 143 ? 19.531 2.556 -1.799 1.00 85.88 143 VAL A N 1
ATOM 1045 C CA . VAL A 1 143 ? 18.273 2.724 -2.550 1.00 85.88 143 VAL A CA 1
ATOM 1046 C C . VAL A 1 143 ? 18.503 3.604 -3.774 1.00 85.88 143 VAL A C 1
ATOM 1048 O O . VAL A 1 143 ? 18.999 4.726 -3.659 1.00 85.88 143 VAL A O 1
ATOM 1051 N N . GLY A 1 144 ? 18.094 3.118 -4.944 1.00 87.06 144 GLY A N 1
ATOM 1052 C CA . GLY A 1 144 ? 18.037 3.893 -6.177 1.00 87.06 144 GLY A CA 1
ATOM 1053 C C . GLY A 1 144 ? 16.695 4.608 -6.288 1.00 87.06 144 GLY A C 1
ATOM 1054 O O . GLY A 1 144 ? 15.650 3.971 -6.251 1.00 87.06 144 GLY A O 1
ATOM 1055 N N . VAL A 1 145 ? 16.697 5.929 -6.439 1.00 88.62 145 VAL A N 1
ATOM 1056 C CA . VAL A 1 145 ? 15.471 6.711 -6.663 1.00 88.62 145 VAL A CA 1
ATOM 1057 C C . VAL A 1 145 ? 15.367 7.053 -8.142 1.00 88.62 145 VAL A C 1
ATOM 1059 O O . VAL A 1 145 ? 16.354 7.444 -8.744 1.00 88.62 145 VAL A O 1
ATOM 1062 N N . THR A 1 146 ? 14.188 6.950 -8.743 1.00 88.69 146 THR A N 1
ATOM 1063 C CA . THR A 1 146 ? 13.963 7.307 -10.149 1.00 88.69 146 THR A CA 1
ATOM 1064 C C . THR A 1 146 ? 12.558 7.868 -10.361 1.00 88.69 146 THR A C 1
ATOM 1066 O O . THR A 1 146 ? 11.682 7.739 -9.501 1.00 88.69 146 THR A O 1
ATOM 1069 N N . VAL A 1 147 ? 12.331 8.518 -11.503 1.00 90.00 147 VAL A N 1
ATOM 1070 C CA . VAL A 1 147 ? 10.974 8.794 -11.993 1.00 90.00 147 VAL A CA 1
ATOM 1071 C C . VAL A 1 147 ? 10.695 7.834 -13.131 1.00 90.00 147 VAL A C 1
ATOM 1073 O O . VAL A 1 147 ? 11.439 7.791 -14.109 1.00 90.00 147 VAL A O 1
ATOM 1076 N N . ALA A 1 148 ? 9.623 7.068 -12.999 1.00 89.81 148 ALA A N 1
ATOM 1077 C CA . ALA A 1 148 ? 9.253 6.035 -13.945 1.00 89.81 148 ALA A CA 1
ATOM 1078 C C . ALA A 1 148 ? 7.904 6.346 -14.588 1.00 89.81 148 ALA A C 1
ATOM 1080 O O . ALA A 1 148 ? 6.985 6.864 -13.950 1.00 89.81 148 ALA A O 1
ATOM 1081 N N . ARG A 1 149 ? 7.793 5.987 -15.864 1.00 90.69 149 ARG A N 1
ATOM 1082 C CA . ARG A 1 149 ? 6.539 5.808 -16.584 1.00 90.69 149 ARG A CA 1
ATOM 1083 C C . ARG A 1 149 ? 6.569 4.421 -17.207 1.00 90.69 149 ARG A C 1
ATOM 1085 O O . ARG A 1 149 ? 7.361 4.167 -18.112 1.00 90.69 149 ARG A O 1
ATOM 1092 N N . LEU A 1 150 ? 5.719 3.535 -16.705 1.00 90.12 150 LEU A N 1
ATOM 1093 C CA . LEU A 1 150 ? 5.735 2.120 -17.078 1.00 90.12 150 LEU A CA 1
ATOM 1094 C C . LEU A 1 150 ? 4.774 1.766 -18.224 1.00 90.12 150 LEU A C 1
ATOM 1096 O O . LEU A 1 150 ? 4.845 0.669 -18.760 1.00 90.12 150 LEU A O 1
ATOM 1100 N N . GLU A 1 151 ? 3.908 2.689 -18.642 1.00 87.81 151 GLU A N 1
ATOM 1101 C CA . GLU A 1 151 ? 2.937 2.470 -19.719 1.00 87.81 151 GLU A CA 1
ATOM 1102 C C . GLU A 1 151 ? 2.843 3.702 -20.629 1.00 87.81 151 GLU A C 1
ATOM 1104 O O . GLU A 1 151 ? 2.958 4.846 -20.169 1.00 87.81 151 GLU A O 1
ATOM 1109 N N . LYS A 1 152 ? 2.609 3.486 -21.931 1.00 85.19 152 LYS A N 1
ATOM 1110 C CA . LYS A 1 152 ? 2.345 4.569 -22.887 1.00 85.19 152 LYS A CA 1
ATOM 1111 C C . LYS A 1 152 ? 1.089 5.334 -22.463 1.00 85.19 152 LYS A C 1
ATOM 1113 O O . LYS A 1 152 ? 0.028 4.749 -22.304 1.00 85.19 152 LYS A O 1
ATOM 1118 N N . GLY A 1 153 ? 1.207 6.652 -22.306 1.00 81.56 153 GLY A N 1
ATOM 1119 C CA . GLY A 1 153 ? 0.099 7.497 -21.840 1.00 81.56 153 GLY A CA 1
ATOM 1120 C C . GLY A 1 153 ? -0.240 7.345 -20.350 1.00 81.56 153 GLY A C 1
ATOM 1121 O O . GLY A 1 153 ? -1.128 8.042 -19.870 1.00 81.56 153 GLY A O 1
ATOM 1122 N N . GLY A 1 154 ? 0.476 6.487 -19.614 1.00 85.44 154 GLY A N 1
ATOM 1123 C CA . GLY A 1 154 ? 0.313 6.319 -18.173 1.00 85.44 154 GLY A CA 1
ATOM 1124 C C . GLY A 1 154 ? 0.900 7.474 -17.360 1.00 85.44 154 GLY A C 1
ATOM 1125 O O . GLY A 1 154 ? 1.676 8.303 -17.857 1.00 85.44 154 GLY A O 1
ATOM 1126 N N . ILE A 1 155 ? 0.555 7.512 -16.072 1.00 86.62 155 ILE A N 1
ATOM 1127 C CA . ILE A 1 155 ? 1.079 8.519 -15.147 1.00 86.62 155 ILE A CA 1
ATOM 1128 C C . ILE A 1 155 ? 2.561 8.267 -14.847 1.00 86.62 155 ILE A C 1
ATOM 1130 O O . ILE A 1 155 ? 3.019 7.128 -14.761 1.00 86.62 155 ILE A O 1
ATOM 1134 N N . ALA A 1 156 ? 3.321 9.348 -14.675 1.00 89.31 156 ALA A N 1
ATOM 1135 C CA . ALA A 1 156 ? 4.676 9.260 -14.148 1.00 89.31 156 ALA A CA 1
ATOM 1136 C C . ALA A 1 156 ? 4.637 9.266 -12.615 1.00 89.31 156 ALA A C 1
ATOM 1138 O O . ALA A 1 156 ? 3.882 10.031 -12.015 1.00 89.31 156 ALA A O 1
ATOM 1139 N N . PHE A 1 157 ? 5.479 8.456 -11.984 1.00 91.12 157 PHE A N 1
ATOM 1140 C CA . PHE A 1 157 ? 5.574 8.360 -10.529 1.00 91.12 157 PHE A CA 1
ATOM 1141 C C . PHE A 1 157 ? 7.026 8.240 -10.074 1.00 91.12 157 PHE A C 1
ATOM 1143 O O . PHE A 1 157 ? 7.921 7.911 -10.853 1.00 91.12 157 PHE A O 1
ATOM 1150 N N . ARG A 1 158 ? 7.271 8.519 -8.791 1.00 91.50 158 ARG A N 1
ATOM 1151 C CA . ARG A 1 158 ? 8.569 8.254 -8.166 1.00 91.50 158 ARG A CA 1
ATOM 1152 C C . ARG A 1 158 ? 8.638 6.776 -7.792 1.00 91.50 158 ARG A C 1
ATOM 1154 O O . ARG A 1 158 ? 7.698 6.277 -7.176 1.00 91.50 158 ARG A O 1
ATOM 1161 N N . ALA A 1 159 ? 9.744 6.124 -8.128 1.00 92.25 159 ALA A N 1
ATOM 1162 C CA . ALA A 1 159 ? 10.060 4.770 -7.703 1.00 92.25 159 ALA A CA 1
ATOM 1163 C C . ALA A 1 159 ? 11.377 4.767 -6.919 1.00 92.25 159 ALA A C 1
ATOM 1165 O O . ALA A 1 159 ? 12.386 5.286 -7.392 1.00 92.25 159 ALA A O 1
ATOM 1166 N N . ASP A 1 160 ? 11.347 4.184 -5.730 1.00 91.19 160 ASP A N 1
ATOM 1167 C CA . ASP A 1 160 ? 12.502 3.921 -4.881 1.00 91.19 160 ASP A CA 1
ATOM 1168 C C . ASP A 1 160 ? 12.758 2.414 -4.934 1.00 91.19 160 ASP A C 1
ATOM 1170 O O . ASP A 1 160 ? 11.866 1.646 -4.586 1.00 91.19 160 ASP A O 1
ATOM 1174 N N . VAL A 1 161 ? 13.935 1.982 -5.379 1.00 90.62 161 VAL A N 1
ATOM 1175 C CA . VAL A 1 161 ? 14.256 0.568 -5.589 1.00 90.62 161 VAL A CA 1
ATOM 1176 C C . VAL A 1 161 ? 15.434 0.145 -4.728 1.00 90.62 161 VAL A C 1
ATOM 1178 O O . VAL A 1 161 ? 16.473 0.807 -4.715 1.00 90.62 161 VAL A O 1
ATOM 1181 N N . PHE A 1 162 ? 15.271 -0.974 -4.035 1.00 88.19 162 PHE A N 1
ATOM 1182 C CA . PHE A 1 162 ? 16.323 -1.654 -3.301 1.00 88.19 162 PHE A CA 1
ATOM 1183 C C . PHE A 1 162 ? 16.469 -3.103 -3.808 1.00 88.19 162 PHE A C 1
ATOM 1185 O O . PHE A 1 162 ? 15.447 -3.780 -3.938 1.00 88.19 162 PHE A O 1
ATOM 1192 N N . PRO A 1 163 ? 17.696 -3.616 -4.007 1.00 86.69 163 PRO A N 1
ATOM 1193 C CA . PRO A 1 163 ? 18.951 -2.865 -3.964 1.00 86.69 163 PRO A CA 1
ATOM 1194 C C . PRO A 1 163 ? 19.078 -1.941 -5.190 1.00 86.69 163 PRO A C 1
ATOM 1196 O O . PRO A 1 163 ? 18.471 -2.178 -6.236 1.00 86.69 163 PRO A O 1
ATOM 1199 N N . ALA A 1 164 ? 19.822 -0.839 -5.047 1.00 86.94 164 ALA A N 1
ATOM 1200 C CA . ALA A 1 164 ? 19.906 0.215 -6.064 1.00 86.94 164 ALA A CA 1
ATOM 1201 C C . ALA A 1 164 ? 20.447 -0.257 -7.423 1.00 86.94 164 ALA A C 1
ATOM 1203 O O . ALA A 1 164 ? 20.101 0.318 -8.452 1.00 86.94 164 ALA A O 1
ATOM 1204 N N . ASP A 1 165 ? 21.314 -1.265 -7.439 1.00 86.00 165 ASP A N 1
ATOM 1205 C CA . ASP A 1 165 ? 21.938 -1.823 -8.639 1.00 86.00 165 ASP A CA 1
ATOM 1206 C C . ASP A 1 165 ? 20.958 -2.631 -9.504 1.00 86.00 165 ASP A C 1
ATOM 1208 O O . ASP A 1 165 ? 21.088 -2.636 -10.726 1.00 86.00 165 ASP A O 1
ATOM 1212 N N . ARG A 1 166 ? 19.913 -3.211 -8.902 1.00 87.25 166 ARG A N 1
ATOM 1213 C CA . ARG A 1 166 ? 18.870 -3.993 -9.589 1.00 87.25 166 ARG A CA 1
ATOM 1214 C C . ARG A 1 166 ? 17.688 -3.170 -10.096 1.00 87.25 166 ARG A C 1
ATOM 1216 O O . ARG A 1 166 ? 16.667 -3.731 -10.484 1.00 87.25 166 ARG A O 1
ATOM 1223 N N . TRP A 1 167 ? 17.781 -1.841 -10.096 1.00 86.88 167 TRP A N 1
ATOM 1224 C CA . TRP A 1 167 ? 16.625 -0.979 -10.362 1.00 86.88 167 TRP A CA 1
ATOM 1225 C C . TRP A 1 167 ? 15.973 -1.195 -11.740 1.00 86.88 167 TRP A C 1
ATOM 1227 O O . TRP A 1 167 ? 14.747 -1.134 -11.837 1.00 86.88 167 TRP A O 1
ATOM 1237 N N . ILE A 1 168 ? 16.762 -1.468 -12.789 1.00 88.00 168 ILE A N 1
ATOM 1238 C CA . ILE A 1 168 ? 16.232 -1.764 -14.133 1.00 88.00 168 ILE A CA 1
ATOM 1239 C C . ILE A 1 168 ? 15.512 -3.108 -14.126 1.00 88.00 168 ILE A C 1
ATOM 1241 O O . ILE A 1 168 ? 14.372 -3.178 -14.582 1.00 88.00 168 ILE A O 1
ATOM 1245 N N . ASP A 1 169 ? 16.152 -4.146 -13.593 1.00 90.38 169 ASP A N 1
ATOM 1246 C CA . ASP A 1 169 ? 15.605 -5.504 -13.574 1.00 90.38 169 ASP A CA 1
ATOM 1247 C C . ASP A 1 169 ? 14.323 -5.557 -12.745 1.00 90.38 169 ASP A C 1
ATOM 1249 O O . ASP A 1 169 ? 13.297 -6.012 -13.233 1.00 90.38 169 ASP A O 1
ATOM 1253 N N . ALA A 1 170 ? 14.324 -4.972 -11.546 1.00 91.31 170 ALA A N 1
ATOM 1254 C CA . ALA A 1 170 ? 13.162 -4.975 -10.664 1.00 91.31 170 ALA A CA 1
ATOM 1255 C C . ALA A 1 170 ? 11.964 -4.219 -11.270 1.00 91.31 170 ALA A C 1
ATOM 1257 O O . ALA A 1 170 ? 10.827 -4.678 -11.177 1.00 91.31 170 ALA A O 1
ATOM 1258 N N . LEU A 1 171 ? 12.189 -3.071 -11.927 1.00 91.88 171 LEU A N 1
ATOM 1259 C CA . LEU A 1 171 ? 11.114 -2.367 -12.640 1.00 91.88 171 LEU A CA 1
ATOM 1260 C C . LEU A 1 171 ? 10.662 -3.127 -13.894 1.00 91.88 171 LEU A C 1
ATOM 1262 O O . LEU A 1 171 ? 9.476 -3.102 -14.221 1.00 91.88 171 LEU A O 1
ATOM 1266 N N . SER A 1 172 ? 11.577 -3.816 -14.579 1.00 91.69 172 SER A N 1
ATOM 1267 C CA . SER A 1 172 ? 11.246 -4.672 -15.723 1.00 91.69 172 SER A CA 1
ATOM 1268 C C . SER A 1 172 ? 10.397 -5.866 -15.292 1.00 91.69 172 SER A C 1
ATOM 1270 O O . SER A 1 172 ? 9.402 -6.159 -15.950 1.00 91.69 172 SER A O 1
ATOM 1272 N N . ASP A 1 173 ? 10.707 -6.480 -14.148 1.00 92.19 173 ASP A N 1
ATOM 1273 C CA . ASP A 1 173 ? 9.916 -7.552 -13.543 1.00 92.19 173 ASP A CA 1
ATOM 1274 C C . ASP A 1 173 ? 8.491 -7.084 -13.232 1.00 92.19 173 ASP A C 1
ATOM 1276 O O . ASP A 1 173 ? 7.539 -7.833 -13.458 1.00 92.19 173 ASP A O 1
ATOM 1280 N N . VAL A 1 174 ? 8.317 -5.837 -12.770 1.00 93.69 174 VAL A N 1
ATOM 1281 C CA . VAL A 1 174 ? 6.985 -5.242 -12.568 1.00 93.69 174 VAL A CA 1
ATOM 1282 C C . VAL A 1 174 ? 6.222 -5.132 -13.882 1.00 93.69 174 VAL A C 1
ATOM 1284 O O . VAL A 1 174 ? 5.085 -5.587 -13.957 1.00 93.69 174 VAL A O 1
ATOM 1287 N N . VAL A 1 175 ? 6.846 -4.568 -14.918 1.00 92.56 175 VAL A N 1
ATOM 1288 C CA . VAL A 1 175 ? 6.218 -4.406 -16.241 1.00 92.56 175 VAL A CA 1
ATOM 1289 C C . VAL A 1 175 ? 5.879 -5.757 -16.877 1.00 92.56 175 VAL A C 1
ATOM 1291 O O . VAL A 1 175 ? 4.854 -5.881 -17.539 1.00 92.56 175 VAL A O 1
ATOM 1294 N N . ALA A 1 176 ? 6.730 -6.766 -16.694 1.00 91.50 176 ALA A N 1
ATOM 1295 C CA . ALA A 1 176 ? 6.543 -8.092 -17.274 1.00 91.50 176 ALA A CA 1
ATOM 1296 C C . ALA A 1 176 ? 5.525 -8.949 -16.508 1.00 91.50 176 ALA A C 1
ATOM 1298 O O . ALA A 1 176 ? 4.903 -9.832 -17.100 1.00 91.50 176 ALA A O 1
ATOM 1299 N N . SER A 1 177 ? 5.373 -8.719 -15.200 1.00 91.75 177 SER A N 1
ATOM 1300 C CA . SER A 1 177 ? 4.635 -9.625 -14.313 1.00 91.75 177 SER A CA 1
ATOM 1301 C C . SER A 1 177 ? 3.345 -9.047 -13.737 1.00 91.75 177 SER A C 1
ATOM 1303 O O . SER A 1 177 ? 2.597 -9.806 -13.125 1.00 91.75 177 SER A O 1
ATOM 1305 N N . ASP A 1 178 ? 3.071 -7.749 -13.879 1.00 94.00 178 ASP A N 1
ATOM 1306 C CA . ASP A 1 178 ? 1.829 -7.125 -13.411 1.00 94.00 178 ASP A CA 1
ATOM 1307 C C . ASP A 1 178 ? 1.053 -6.478 -14.559 1.00 94.00 178 ASP A C 1
ATOM 1309 O O . ASP A 1 178 ? 1.627 -5.983 -15.528 1.00 94.00 178 ASP A O 1
ATOM 1313 N N . ALA A 1 179 ? -0.269 -6.433 -14.414 1.00 92.44 179 ALA A N 1
ATOM 1314 C CA . ALA A 1 179 ? -1.071 -5.539 -15.228 1.00 92.44 179 ALA A CA 1
ATOM 1315 C C . ALA A 1 179 ? -0.825 -4.099 -14.761 1.00 92.44 179 ALA A C 1
ATOM 1317 O O . ALA A 1 179 ? -0.737 -3.819 -13.563 1.00 92.44 179 ALA A O 1
ATOM 1318 N N . LEU A 1 180 ? -0.726 -3.174 -15.711 1.00 91.81 180 LEU A N 1
ATOM 1319 C CA . LEU A 1 180 ? -0.597 -1.751 -15.429 1.00 91.81 180 LEU A CA 1
ATOM 1320 C C . LEU A 1 180 ? -1.918 -1.074 -15.771 1.00 91.81 180 LEU A C 1
ATOM 1322 O O . LEU A 1 180 ? -2.406 -1.182 -16.891 1.00 91.81 180 LEU A O 1
ATOM 1326 N N . ILE A 1 181 ? -2.504 -0.383 -14.797 1.00 89.25 181 ILE A N 1
ATOM 1327 C CA . ILE A 1 181 ? -3.723 0.399 -14.984 1.00 89.25 181 ILE A CA 1
ATOM 1328 C C . ILE A 1 181 ? -3.314 1.866 -14.937 1.00 89.25 181 ILE A C 1
ATOM 1330 O O . ILE A 1 181 ? -2.953 2.387 -13.880 1.00 89.25 181 ILE A O 1
ATOM 1334 N N . SER A 1 182 ? -3.332 2.535 -16.095 1.00 86.12 182 SER A N 1
ATOM 1335 C CA . SER A 1 182 ? -2.839 3.917 -16.240 1.00 86.12 182 SER A CA 1
ATOM 1336 C C . SER A 1 182 ? -1.375 4.079 -15.805 1.00 86.12 182 SER A C 1
ATOM 1338 O O . SER A 1 182 ? -0.985 5.103 -15.245 1.00 86.12 182 SER A O 1
ATOM 1340 N N . GLY A 1 183 ? -0.554 3.062 -16.058 1.00 86.75 183 GLY A N 1
ATOM 1341 C CA . GLY A 1 183 ? 0.856 2.994 -15.685 1.00 86.75 183 GLY A CA 1
ATOM 1342 C C . GLY A 1 183 ? 1.129 2.553 -14.250 1.00 86.75 183 GLY A C 1
ATOM 1343 O O . GLY A 1 183 ? 2.297 2.413 -13.900 1.00 86.75 183 GLY A O 1
ATOM 1344 N N . TYR A 1 184 ? 0.108 2.315 -13.423 1.00 90.75 184 TYR A N 1
ATOM 1345 C CA . TYR A 1 184 ? 0.279 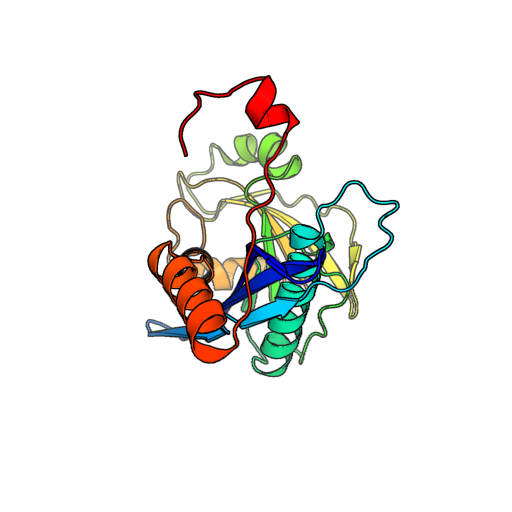1.926 -12.024 1.00 90.75 184 TYR A CA 1
ATOM 1346 C C . TYR A 1 184 ? -0.002 0.422 -11.810 1.00 90.75 184 TYR A C 1
ATOM 1348 O O . TYR A 1 184 ? -0.967 -0.079 -12.391 1.00 90.75 184 TYR A O 1
ATOM 1356 N N . PRO A 1 185 ? 0.785 -0.309 -10.992 1.00 94.38 185 PRO A N 1
ATOM 1357 C CA . PRO A 1 185 ? 0.602 -1.754 -10.815 1.00 94.38 185 PRO A CA 1
ATOM 1358 C C . PRO A 1 185 ? -0.782 -2.136 -10.261 1.00 94.38 185 PRO A C 1
ATOM 1360 O O . PRO A 1 185 ? -1.230 -1.616 -9.229 1.00 94.38 185 PRO A O 1
ATOM 1363 N N . GLU A 1 186 ? -1.460 -3.079 -10.920 1.00 95.38 186 GLU A N 1
ATOM 1364 C CA . GLU A 1 186 ? -2.753 -3.616 -10.484 1.00 95.38 186 GLU A CA 1
ATOM 1365 C C . GLU A 1 186 ? -2.627 -4.268 -9.104 1.00 95.38 186 GLU A C 1
ATOM 1367 O O . GLU A 1 186 ? -3.486 -4.051 -8.251 1.00 95.38 186 GLU A O 1
ATOM 1372 N N . THR A 1 187 ? -1.529 -4.981 -8.826 1.00 96.31 187 THR A N 1
ATOM 1373 C CA . THR A 1 187 ? -1.316 -5.640 -7.524 1.00 96.31 187 THR A CA 1
ATOM 1374 C C . THR A 1 187 ? -1.354 -4.631 -6.366 1.00 96.31 187 THR A C 1
ATOM 1376 O O . THR A 1 187 ? -1.976 -4.897 -5.335 1.00 96.31 187 THR A O 1
ATOM 1379 N N . LEU A 1 188 ? -0.760 -3.440 -6.542 1.00 95.44 188 LEU A N 1
ATOM 1380 C CA . LEU A 1 188 ? -0.842 -2.347 -5.560 1.00 95.44 188 LEU A CA 1
ATOM 1381 C C . LEU A 1 188 ? -2.250 -1.755 -5.475 1.00 95.44 188 LEU A C 1
ATOM 1383 O O . LEU A 1 188 ? -2.730 -1.451 -4.387 1.00 95.44 188 LEU A O 1
ATOM 1387 N N . THR A 1 189 ? -2.930 -1.614 -6.613 1.00 95.00 189 THR A N 1
ATOM 1388 C CA . THR A 1 189 ? -4.314 -1.120 -6.660 1.00 95.00 189 THR A CA 1
ATOM 1389 C C . THR A 1 189 ? -5.254 -2.031 -5.876 1.00 95.00 189 THR A C 1
ATOM 1391 O O . THR A 1 189 ? -6.075 -1.555 -5.092 1.00 95.00 189 THR A O 1
ATOM 1394 N N . VAL A 1 190 ? -5.098 -3.345 -6.030 1.00 97.00 190 VAL A N 1
ATOM 1395 C CA . VAL A 1 190 ? -5.863 -4.351 -5.293 1.00 97.00 190 VAL A CA 1
ATOM 1396 C C . VAL A 1 190 ? -5.521 -4.297 -3.809 1.00 97.00 190 VAL A C 1
ATOM 1398 O O . VAL A 1 190 ? -6.437 -4.262 -2.989 1.00 97.00 190 VAL A O 1
ATOM 1401 N N . ALA A 1 191 ? -4.236 -4.233 -3.439 1.00 96.62 191 ALA A N 1
AT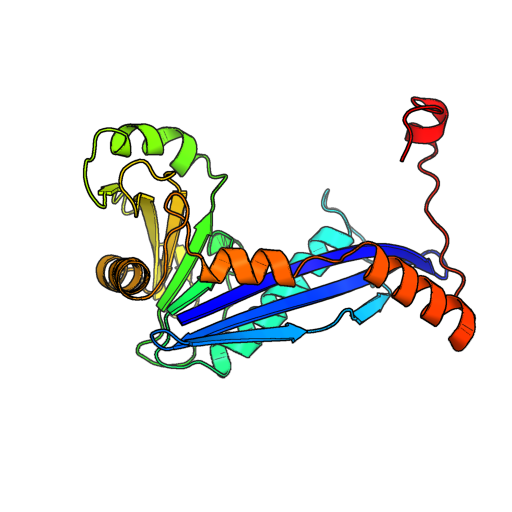OM 1402 C CA . ALA A 1 191 ? -3.843 -4.103 -2.034 1.00 96.62 191 ALA A CA 1
ATOM 1403 C C . ALA A 1 191 ? -4.520 -2.879 -1.403 1.0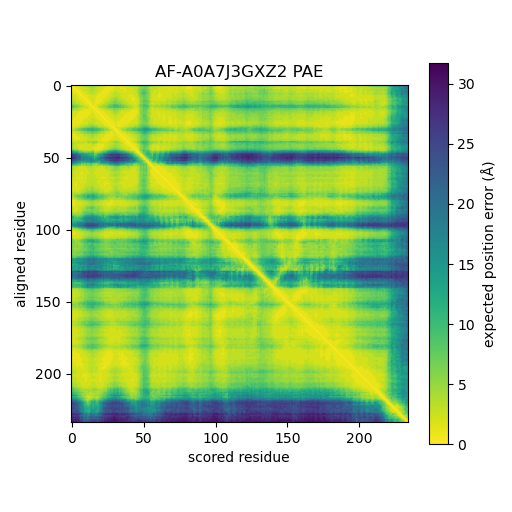0 96.62 191 ALA A C 1
ATOM 1405 O O . ALA A 1 191 ? -5.146 -2.979 -0.349 1.00 96.62 191 ALA A O 1
ATOM 1406 N N . HIS A 1 192 ? -4.515 -1.762 -2.122 1.00 94.75 192 HIS A N 1
ATOM 1407 C CA . HIS A 1 192 ? -5.128 -0.520 -1.687 1.00 94.75 192 HIS A CA 1
ATOM 1408 C C . HIS A 1 192 ? -6.659 -0.543 -1.607 1.00 94.75 192 HIS A C 1
ATOM 1410 O O . HIS A 1 192 ? -7.266 0.095 -0.744 1.00 94.75 192 HIS A O 1
ATOM 1416 N N . ALA A 1 193 ? -7.320 -1.276 -2.500 1.00 95.81 193 ALA A N 1
ATOM 1417 C CA . ALA A 1 193 ? -8.765 -1.458 -2.446 1.00 95.81 193 ALA A CA 1
ATOM 1418 C C . ALA A 1 193 ? -9.175 -2.322 -1.242 1.00 95.81 193 ALA A C 1
ATOM 1420 O O . ALA A 1 193 ? -10.109 -1.975 -0.521 1.00 95.81 193 ALA A O 1
ATOM 1421 N N . PHE A 1 194 ? -8.455 -3.420 -0.995 1.00 97.25 194 PHE A N 1
ATOM 1422 C CA . PHE A 1 194 ? -8.778 -4.373 0.069 1.00 97.25 194 PHE A CA 1
ATOM 1423 C C . PHE A 1 194 ? -8.294 -3.936 1.458 1.00 97.25 194 PHE A C 1
ATOM 1425 O O . PHE A 1 194 ? -8.845 -4.406 2.455 1.00 97.25 194 PHE A O 1
ATOM 1432 N N . SER A 1 195 ? -7.306 -3.040 1.553 1.00 96.25 195 SER A N 1
ATOM 1433 C CA . SER A 1 195 ? -6.841 -2.478 2.828 1.00 96.25 195 SER A CA 1
ATOM 1434 C C . SER A 1 195 ? -7.870 -1.527 3.444 1.00 96.25 195 SER A C 1
ATOM 1436 O O . SER A 1 195 ? -7.935 -1.410 4.669 1.00 96.25 195 SER A O 1
ATOM 1438 N N . ARG A 1 196 ? -8.694 -0.860 2.621 1.00 95.81 196 ARG A N 1
ATOM 1439 C CA . ARG A 1 196 ? -9.682 0.127 3.069 1.00 95.81 196 ARG A CA 1
ATOM 1440 C C . ARG A 1 196 ? -10.799 -0.488 3.898 1.00 95.81 196 ARG A C 1
ATOM 1442 O O . ARG A 1 196 ? -11.272 -1.595 3.646 1.00 95.81 196 ARG A O 1
ATOM 1449 N N . HIS A 1 197 ? -11.264 0.295 4.861 1.00 94.69 197 HIS A N 1
ATOM 1450 C CA . HIS A 1 197 ? -12.478 0.001 5.604 1.00 94.69 197 HIS A CA 1
ATOM 1451 C C . HIS A 1 197 ? -13.699 0.439 4.795 1.00 94.69 197 HIS A C 1
ATOM 1453 O O . HIS A 1 197 ? -13.778 1.582 4.345 1.00 94.69 197 HIS A O 1
ATOM 1459 N N . SER A 1 198 ? -14.668 -0.454 4.649 1.00 93.06 198 SER A N 1
ATOM 1460 C CA . SER A 1 198 ? -16.013 -0.099 4.207 1.00 93.06 198 SER A CA 1
ATOM 1461 C C . SER A 1 198 ? -16.832 0.464 5.370 1.00 93.06 198 SER A C 1
ATOM 1463 O O . SER A 1 198 ? -16.580 0.172 6.542 1.00 93.06 198 SER A O 1
ATOM 1465 N N . TRP A 1 199 ? -17.868 1.238 5.050 1.00 91.19 199 TRP A N 1
ATOM 1466 C CA . TRP A 1 199 ? -18.812 1.727 6.05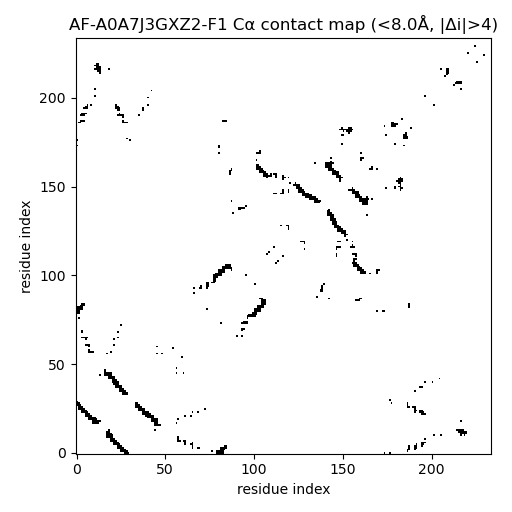7 1.00 91.19 199 TRP A CA 1
ATOM 1467 C C . TRP A 1 199 ? -19.498 0.578 6.814 1.00 91.19 199 TRP A C 1
ATOM 1469 O O . TRP A 1 199 ? -19.640 0.642 8.033 1.00 91.19 199 TRP A O 1
ATOM 1479 N N . ALA A 1 200 ? -19.848 -0.505 6.110 1.00 92.94 200 ALA A N 1
ATOM 1480 C CA . ALA A 1 200 ? -20.454 -1.691 6.711 1.00 92.94 200 ALA A CA 1
ATOM 1481 C C . ALA A 1 200 ? -19.521 -2.364 7.732 1.00 92.94 200 ALA A C 1
ATOM 1483 O O . ALA A 1 200 ? -19.970 -2.734 8.815 1.00 92.94 200 ALA A O 1
ATOM 1484 N N . GLU A 1 201 ? -18.222 -2.469 7.432 1.00 94.31 201 GLU A N 1
ATOM 1485 C CA . GLU A 1 201 ? -17.229 -2.965 8.392 1.00 94.31 201 GLU A CA 1
ATOM 1486 C C . GLU A 1 201 ? -17.137 -2.051 9.617 1.00 94.31 201 GLU A C 1
ATOM 1488 O O . GLU A 1 201 ? -17.191 -2.542 10.740 1.00 94.31 201 GLU A O 1
ATOM 1493 N N . ILE A 1 202 ? -17.061 -0.729 9.427 1.00 93.12 202 ILE A N 1
ATOM 1494 C CA . ILE A 1 202 ? -17.000 0.235 10.540 1.00 93.12 202 ILE A CA 1
ATOM 1495 C C . ILE A 1 202 ? -18.236 0.104 11.439 1.00 93.12 202 ILE A C 1
ATOM 1497 O O . ILE A 1 202 ? -18.102 0.007 12.662 1.00 93.12 202 ILE A O 1
ATOM 1501 N N . ALA A 1 203 ? -19.432 0.064 10.849 1.00 91.44 203 ALA A N 1
ATOM 1502 C CA . ALA A 1 203 ? -20.687 -0.084 11.579 1.00 91.44 203 ALA A CA 1
ATOM 1503 C C . ALA A 1 203 ? -20.758 -1.423 12.332 1.00 91.44 203 ALA A C 1
ATOM 1505 O O . ALA A 1 203 ? -21.126 -1.453 13.509 1.00 91.44 203 ALA A O 1
ATOM 1506 N N . ALA A 1 204 ? -20.350 -2.522 11.689 1.00 93.50 204 ALA A N 1
ATOM 1507 C CA . ALA A 1 204 ? -20.315 -3.843 12.308 1.00 93.50 204 ALA A CA 1
ATOM 1508 C C . ALA A 1 204 ? -19.342 -3.890 13.496 1.00 93.50 204 ALA A C 1
ATOM 1510 O O . ALA A 1 204 ? -19.704 -4.388 14.561 1.00 93.50 204 ALA A O 1
ATOM 1511 N N . ILE A 1 205 ? -18.140 -3.321 13.352 1.00 93.38 205 ILE A N 1
ATOM 1512 C CA . ILE A 1 205 ? -17.146 -3.258 14.431 1.00 93.38 205 ILE A CA 1
ATOM 1513 C C . ILE A 1 205 ? -17.696 -2.461 15.615 1.00 93.38 205 ILE A C 1
ATOM 1515 O O . ILE A 1 205 ? -17.678 -2.968 16.736 1.00 93.38 205 ILE A O 1
ATOM 1519 N N . LYS A 1 206 ? -18.225 -1.249 15.381 1.00 91.56 206 LYS A N 1
ATOM 1520 C CA . LYS A 1 206 ? -18.842 -0.426 16.438 1.00 91.56 206 LYS A CA 1
ATOM 1521 C C . LYS A 1 206 ? -19.953 -1.199 17.156 1.00 91.56 206 LYS A C 1
ATOM 1523 O O . LYS A 1 206 ? -19.937 -1.297 18.379 1.00 91.56 206 LYS A O 1
ATOM 1528 N N . SER A 1 207 ? -20.846 -1.838 16.398 1.00 91.75 207 SER A N 1
ATOM 1529 C CA . SER A 1 207 ? -21.958 -2.612 16.959 1.00 91.75 207 SER A CA 1
ATOM 1530 C C . SER A 1 207 ? -21.491 -3.797 17.811 1.00 91.75 207 SER A C 1
ATOM 1532 O O . SER A 1 207 ? -22.030 -4.024 18.894 1.00 91.75 207 SER A O 1
ATOM 1534 N N . VAL A 1 208 ? -20.474 -4.542 17.364 1.00 93.31 208 VAL A N 1
ATOM 1535 C CA . VAL A 1 208 ? -19.904 -5.658 18.136 1.00 93.31 208 VAL A CA 1
ATOM 1536 C C . VAL A 1 208 ? -19.230 -5.155 19.412 1.00 93.31 208 VAL A C 1
ATOM 1538 O O . VAL A 1 208 ? -19.428 -5.750 20.472 1.00 93.31 208 VAL A O 1
ATOM 1541 N N . LEU A 1 209 ? -18.470 -4.060 19.341 1.00 91.56 209 LEU A N 1
ATOM 1542 C CA . LEU A 1 209 ? -17.810 -3.460 20.504 1.00 91.56 209 LEU A CA 1
ATOM 1543 C C . LEU A 1 209 ? -18.821 -3.008 21.564 1.00 91.56 209 LEU A C 1
ATOM 1545 O O . LEU A 1 209 ? -18.666 -3.332 22.742 1.00 91.56 209 LEU A O 1
ATOM 1549 N N . GLU A 1 210 ? -19.895 -2.344 21.147 1.00 90.50 210 GLU A N 1
ATOM 1550 C CA . GLU A 1 210 ? -20.956 -1.897 22.049 1.00 90.50 210 GLU A CA 1
ATOM 1551 C C . GLU A 1 210 ? -21.736 -3.074 22.643 1.00 90.50 210 GLU A C 1
ATOM 1553 O O . GLU A 1 210 ? -21.860 -3.188 23.862 1.00 90.50 210 GLU A O 1
ATOM 1558 N N . ARG A 1 211 ? -22.243 -3.980 21.796 1.00 92.06 211 ARG A N 1
ATOM 1559 C CA . ARG A 1 211 ? -23.164 -5.044 22.228 1.00 92.06 211 ARG A CA 1
ATOM 1560 C C . ARG A 1 211 ? -22.475 -6.165 22.995 1.00 92.06 211 ARG A C 1
ATOM 1562 O O . ARG A 1 211 ? -23.073 -6.720 23.910 1.00 92.06 211 ARG A O 1
ATOM 1569 N N . ARG A 1 212 ? -21.250 -6.535 22.608 1.00 89.75 212 ARG A N 1
ATOM 1570 C CA . ARG A 1 212 ? -20.545 -7.687 23.193 1.00 89.75 212 ARG A CA 1
ATOM 1571 C C . ARG A 1 212 ? -19.602 -7.299 24.324 1.00 89.75 212 ARG A C 1
ATOM 1573 O O . ARG A 1 212 ? -19.407 -8.101 25.231 1.00 89.75 212 ARG A O 1
ATOM 1580 N N . TYR A 1 213 ? -19.022 -6.101 24.269 1.00 85.38 213 TYR A N 1
ATOM 1581 C CA . TYR A 1 213 ? -18.009 -5.660 25.231 1.00 85.38 213 TYR A CA 1
ATOM 1582 C C . TYR A 1 213 ? -18.456 -4.462 26.080 1.00 85.38 213 TYR A C 1
ATOM 1584 O O . TYR A 1 213 ? -17.687 -4.008 26.924 1.00 85.38 213 TYR A O 1
ATOM 1592 N N . GLY A 1 214 ? -19.674 -3.939 25.878 1.00 84.69 214 GLY A N 1
ATOM 1593 C CA . GLY A 1 214 ? -20.190 -2.779 26.618 1.00 84.69 214 GLY A CA 1
ATOM 1594 C C . GLY A 1 214 ? -19.403 -1.491 26.358 1.00 84.69 214 GLY A C 1
ATOM 1595 O O . GLY A 1 214 ? -19.493 -0.534 27.128 1.00 84.69 214 GLY A O 1
ATOM 1596 N N . LEU A 1 215 ? -18.594 -1.476 25.297 1.00 85.88 215 LEU A N 1
ATOM 1597 C CA . LEU A 1 215 ? -17.659 -0.408 24.988 1.00 85.88 215 LEU A CA 1
ATOM 1598 C C . LEU A 1 215 ? -18.421 0.737 24.324 1.00 85.88 215 LEU A C 1
ATOM 1600 O O . LEU A 1 215 ? -18.816 0.632 23.167 1.00 85.88 215 LEU A O 1
ATOM 1604 N N . ARG A 1 216 ? -18.637 1.832 25.058 1.00 83.12 216 ARG A N 1
ATOM 1605 C CA . ARG A 1 216 ? -19.262 3.039 24.504 1.00 83.12 216 ARG A CA 1
ATOM 1606 C C . ARG A 1 216 ? -18.250 3.772 23.635 1.00 83.12 216 ARG A C 1
ATOM 1608 O O . ARG A 1 216 ? -17.296 4.352 24.154 1.00 83.12 216 ARG A O 1
ATOM 1615 N N . VAL A 1 217 ? -18.449 3.711 22.322 1.00 80.62 217 VAL A N 1
ATOM 1616 C CA . VAL A 1 217 ? -17.620 4.422 21.351 1.00 80.62 217 VAL A CA 1
ATOM 1617 C C . VAL A 1 217 ? -18.239 5.792 21.126 1.00 80.62 217 VAL A C 1
ATOM 1619 O O . VAL A 1 217 ? -19.261 5.927 20.462 1.00 80.62 217 VAL A O 1
ATOM 1622 N N . HIS A 1 218 ? -17.626 6.819 21.701 1.00 80.69 218 HIS A N 1
ATOM 1623 C CA . HIS A 1 218 ? -18.077 8.192 21.508 1.00 80.69 218 HIS A CA 1
ATOM 1624 C C . HIS A 1 218 ? -17.404 8.787 20.277 1.00 80.69 218 HIS A C 1
ATOM 1626 O O . HIS A 1 218 ? -16.196 8.637 20.092 1.00 80.69 218 HIS A O 1
ATOM 1632 N N . GLU A 1 219 ? -18.164 9.472 19.433 1.00 73.94 219 GLU A N 1
ATOM 1633 C CA . GLU A 1 219 ? -17.564 10.320 18.410 1.00 73.94 219 GLU A CA 1
ATOM 1634 C C . GLU A 1 219 ? -17.077 11.612 19.061 1.00 73.94 219 GLU A C 1
ATOM 1636 O O . GLU A 1 219 ? -17.742 12.166 19.937 1.00 73.94 219 GLU A O 1
ATOM 1641 N N . GLU A 1 220 ? -15.900 12.079 18.661 1.00 63.69 220 GLU A N 1
ATOM 1642 C CA . GLU A 1 220 ? -15.427 13.389 19.089 1.00 63.69 220 GLU A CA 1
ATOM 1643 C C . GLU A 1 220 ? -16.242 14.445 18.363 1.00 63.69 220 GLU A C 1
ATOM 1645 O O . GLU A 1 220 ? -16.278 14.508 17.132 1.00 63.69 220 GLU A O 1
ATOM 1650 N N . VAL A 1 221 ? -16.956 15.240 19.151 1.00 57.28 221 VAL A N 1
ATOM 1651 C CA . VAL A 1 221 ? -17.595 16.447 18.656 1.00 57.28 221 VAL A CA 1
ATOM 1652 C C . VAL A 1 221 ? -16.464 17.430 18.402 1.00 57.28 221 VAL A C 1
ATOM 1654 O O . VAL A 1 221 ? -15.898 17.980 19.345 1.00 57.28 221 VAL A O 1
ATOM 1657 N N . ASP A 1 222 ? -16.112 17.637 17.136 1.00 60.25 222 ASP A N 1
ATOM 1658 C CA . ASP A 1 222 ? -15.249 18.750 16.762 1.00 60.25 222 ASP A CA 1
ATOM 1659 C C . ASP A 1 222 ? -16.032 20.040 17.020 1.00 60.25 222 ASP A C 1
ATOM 1661 O O . ASP A 1 222 ? -16.818 20.494 16.193 1.00 60.25 222 ASP A O 1
ATOM 1665 N N . VAL A 1 223 ? -15.861 20.607 18.216 1.00 58.41 223 VAL A N 1
ATOM 1666 C CA . VAL A 1 223 ? -16.553 21.827 18.650 1.00 58.41 223 VAL A CA 1
ATOM 1667 C C . VAL A 1 223 ? -16.257 22.977 17.685 1.00 58.41 223 VAL A C 1
ATOM 1669 O O . VAL A 1 223 ? -17.114 23.826 17.462 1.00 58.41 223 VAL A O 1
ATOM 1672 N N . ARG A 1 224 ? -15.074 22.998 17.059 1.00 52.50 224 ARG A N 1
ATOM 1673 C CA . ARG A 1 224 ? -14.694 24.040 16.106 1.00 52.50 224 ARG A CA 1
ATOM 1674 C C . ARG A 1 224 ? -15.449 23.875 14.789 1.00 52.50 224 ARG A C 1
ATOM 1676 O O . ARG A 1 224 ? -15.974 24.866 14.292 1.00 52.50 224 ARG A O 1
ATOM 1683 N N . ALA A 1 225 ? -15.572 22.657 14.266 1.00 56.09 225 ALA A N 1
ATOM 1684 C CA . ALA A 1 225 ? -16.425 22.383 13.107 1.00 56.09 225 ALA A CA 1
ATOM 1685 C C . ALA A 1 225 ? -17.918 22.581 13.427 1.00 56.09 225 ALA A C 1
ATOM 1687 O O . ALA A 1 225 ? -18.640 23.168 12.633 1.00 56.09 225 ALA A O 1
ATOM 1688 N N . ALA A 1 226 ? -18.375 22.182 14.616 1.00 59.88 226 ALA A N 1
ATOM 1689 C CA . ALA A 1 226 ? -19.761 22.350 15.050 1.00 59.88 226 ALA A CA 1
ATOM 1690 C C . ALA A 1 226 ? -20.158 23.827 15.229 1.00 59.88 226 ALA A C 1
ATOM 1692 O O . ALA A 1 226 ? -21.314 24.180 15.018 1.00 59.88 226 ALA A O 1
ATOM 1693 N N . VAL A 1 227 ? -19.214 24.696 15.604 1.00 61.47 227 VAL A N 1
ATOM 1694 C CA . VAL A 1 227 ? -19.446 26.143 15.743 1.00 61.47 227 VAL A CA 1
ATOM 1695 C C . VAL A 1 227 ? -19.291 26.879 14.411 1.00 61.47 227 VAL A C 1
ATOM 1697 O O . VAL A 1 227 ? -20.033 27.825 14.157 1.00 61.47 227 VAL A O 1
ATOM 1700 N N . LEU A 1 228 ? -18.337 26.479 13.564 1.00 68.12 228 LEU A N 1
ATOM 1701 C CA . LEU A 1 228 ? -18.010 27.206 12.328 1.00 68.12 228 LEU A CA 1
ATOM 1702 C C . LEU A 1 228 ? -18.741 26.684 11.080 1.00 68.12 228 LEU A C 1
ATOM 1704 O O . LEU A 1 228 ? -18.926 27.452 10.142 1.00 68.12 228 LEU A O 1
ATOM 1708 N N . SER A 1 229 ? -19.182 25.425 11.090 1.00 56.19 229 SER A N 1
ATOM 1709 C CA . SER A 1 229 ? -19.896 24.754 9.993 1.00 56.19 229 SER A CA 1
ATOM 1710 C C . SER A 1 229 ? -20.997 23.807 10.519 1.00 56.19 229 SER A C 1
ATOM 1712 O O . SER A 1 229 ? -20.975 22.610 10.231 1.00 56.19 229 SER A O 1
ATOM 1714 N N . PRO A 1 230 ? -22.000 24.299 11.275 1.00 52.38 230 PRO A N 1
ATOM 1715 C CA . PRO A 1 230 ? -23.042 23.454 11.879 1.00 52.38 230 PRO A CA 1
ATOM 1716 C C . PRO A 1 230 ? -23.939 22.696 10.878 1.00 52.38 230 PRO A C 1
ATOM 1718 O O . PRO A 1 230 ? -24.717 21.842 11.299 1.00 52.38 230 PRO A O 1
ATOM 1721 N N . PHE A 1 231 ? -23.853 22.996 9.575 1.00 56.41 231 PHE A N 1
ATOM 1722 C CA . PHE A 1 231 ? -24.720 22.442 8.526 1.00 56.41 231 PHE A CA 1
ATOM 1723 C C . PHE A 1 231 ? -23.976 21.726 7.387 1.00 56.41 231 PHE A C 1
ATOM 1725 O O . PHE A 1 231 ? -24.633 21.241 6.466 1.00 56.41 231 PHE A O 1
ATOM 1732 N N . ASP A 1 232 ? -22.644 21.616 7.438 1.00 44.62 232 ASP A N 1
ATOM 1733 C CA . ASP A 1 232 ? -21.901 20.840 6.439 1.00 44.62 232 ASP A CA 1
ATOM 1734 C C . ASP A 1 232 ? -22.014 19.349 6.795 1.00 44.62 232 ASP A C 1
ATOM 1736 O O . ASP A 1 232 ? -21.301 18.812 7.644 1.00 44.62 232 ASP A O 1
ATOM 1740 N N . GLY A 1 233 ? -23.030 18.716 6.206 1.00 43.50 233 GLY A N 1
ATOM 1741 C CA . GLY A 1 233 ? -23.455 17.346 6.469 1.00 43.50 233 GLY A CA 1
ATOM 1742 C C . GLY A 1 233 ? -22.377 16.292 6.206 1.00 43.50 233 GLY A C 1
ATOM 1743 O O . GLY A 1 233 ? -21.626 16.359 5.234 1.00 43.50 233 GLY A O 1
ATOM 1744 N N . ARG A 1 234 ? -22.355 15.307 7.106 1.00 43.91 234 ARG A N 1
ATOM 1745 C CA . ARG A 1 234 ? -21.646 14.028 6.992 1.00 43.91 234 ARG A CA 1
ATOM 1746 C C . ARG A 1 234 ? -22.215 13.143 5.891 1.00 43.91 234 ARG A C 1
ATOM 1748 O O . ARG A 1 234 ? -23.456 13.152 5.726 1.00 43.91 234 ARG A O 1
#

Radius of gyration: 19.98 Å; Cα contacts (8 Å, |Δi|>4): 467; chains: 1; bounding box: 47×43×55 Å

pLDDT: mean 83.41, std 12.91, range [43.5, 97.44]